Protein AF-K1UDJ0-F1 (afdb_monomer)

Foldseek 3Di:
DDDDDDDDDDDAADDDDDDDDDDDDDDDPPQQWEWEWACCPVVPHTDIFTPSADPPDRHHNCNVVPPDDAQDKDKGKHKYEYDLPHDFDKDFDKDADDHRPQDALAPPDPHTVQNQQLQKKKFKDFPNHTQWTDNGRQATPDPDPDPPCRRIRRHDIYGNPDDMTMMMMMIGGHNVVPPVNNPSD

Radius of gyration: 17.91 Å; Cα contacts (8 Å, |Δi|>4): 348; chains: 1; bounding box: 54×38×44 Å

pLDDT: mean 70.61, std 19.23, range [25.16, 91.88]

Nearest PDB structures (foldseek):
  7pjj-assembly1_A  TM=4.527E-01  e=3.657E-01  Streptomyces scabiei 87.22
  3bt6-assembly1_A  TM=3.306E-01  e=2.261E+00  unclassified
  6al7-assembly2_E  TM=3.337E-01  e=1.994E+00  Fischerella sp. ATCC 43239
  2if7-assembly1_A  TM=2.165E-01  e=2.564E+00  Homo sapiens
  2kcy-assembly1_A  TM=3.024E-01  e=9.005E+00  Methanothermobacter thermautotrophicus str. Delta H

Structure (mmCIF, N/CA/C/O backbone):
data_AF-K1UDJ0-F1
#
_entry.id   AF-K1UDJ0-F1
#
loop_
_atom_site.group_PDB
_atom_site.id
_atom_site.type_symbol
_atom_site.label_atom_id
_atom_site.label_alt_id
_atom_site.label_comp_id
_atom_site.label_asym_id
_atom_site.label_entity_id
_atom_site.label_seq_id
_atom_site.pdbx_PDB_ins_code
_atom_site.Cartn_x
_atom_site.Cartn_y
_atom_site.Cartn_z
_atom_site.occupancy
_atom_site.B_iso_or_equiv
_atom_site.auth_seq_id
_atom_site.auth_comp_id
_atom_site.auth_asym_id
_atom_site.auth_atom_id
_atom_site.pdbx_PDB_model_num
ATOM 1 N N . MET A 1 1 ? -34.242 20.831 6.416 1.00 35.97 1 MET A N 1
ATOM 2 C CA . MET A 1 1 ? -33.247 21.324 5.435 1.00 35.97 1 MET A CA 1
ATOM 3 C C . MET A 1 1 ? -32.294 20.173 5.132 1.00 35.97 1 MET A C 1
ATOM 5 O O . MET A 1 1 ? -31.865 19.512 6.065 1.00 35.97 1 MET A O 1
ATOM 9 N N . LYS A 1 2 ? -32.078 19.833 3.854 1.00 34.44 2 LYS A N 1
ATOM 10 C CA . LYS A 1 2 ? -31.271 18.672 3.432 1.00 34.44 2 LYS A CA 1
ATOM 11 C C . LYS A 1 2 ? -29.790 19.067 3.418 1.00 34.44 2 LYS A C 1
ATOM 13 O O . LYS A 1 2 ? -29.411 19.905 2.607 1.00 34.44 2 LYS A O 1
ATOM 18 N N . HIS A 1 3 ? -28.966 18.476 4.279 1.00 33.41 3 HIS A N 1
ATOM 19 C CA . HIS A 1 3 ? -27.514 18.671 4.237 1.00 33.41 3 HIS A CA 1
ATOM 20 C C . HIS A 1 3 ? -26.900 17.687 3.232 1.00 33.41 3 HIS A C 1
ATOM 22 O O . HIS A 1 3 ? -26.995 16.474 3.411 1.00 33.41 3 HIS A O 1
ATOM 28 N N . LYS A 1 4 ? -26.312 18.206 2.148 1.00 40.78 4 LYS A N 1
ATOM 29 C CA . LYS A 1 4 ? -25.502 17.421 1.204 1.00 40.78 4 LYS A CA 1
ATOM 30 C C . LYS A 1 4 ? -24.100 17.269 1.798 1.00 40.78 4 LYS A C 1
ATOM 32 O O . LYS A 1 4 ? -23.453 18.275 2.072 1.00 40.78 4 LYS A O 1
ATOM 37 N N . LYS A 1 5 ? -23.655 16.030 2.020 1.00 40.16 5 LYS A N 1
ATOM 38 C CA . LYS A 1 5 ? -22.281 15.727 2.438 1.00 40.16 5 LYS A CA 1
ATOM 39 C C . LYS A 1 5 ? -21.362 15.885 1.225 1.00 40.16 5 LYS A C 1
ATOM 41 O O . LYS A 1 5 ? -21.610 15.262 0.197 1.00 40.16 5 LYS A O 1
ATOM 46 N N . LEU A 1 6 ? -20.365 16.758 1.333 1.00 38.53 6 LEU A N 1
ATOM 47 C CA . LEU A 1 6 ? -19.332 16.947 0.320 1.00 38.53 6 LEU A CA 1
ATOM 48 C C . LEU A 1 6 ? -18.196 15.962 0.635 1.00 38.53 6 LEU A C 1
ATOM 50 O O . LEU A 1 6 ? -17.584 16.059 1.696 1.00 38.53 6 LEU A O 1
ATOM 54 N N . THR A 1 7 ? -17.956 14.992 -0.243 1.00 33.31 7 THR A N 1
ATOM 55 C CA . THR A 1 7 ? -16.823 14.062 -0.143 1.00 33.31 7 THR A CA 1
ATOM 56 C C . THR A 1 7 ? -15.597 14.750 -0.740 1.00 33.31 7 THR A C 1
ATOM 58 O O . THR A 1 7 ? -15.605 15.097 -1.919 1.00 33.31 7 THR A O 1
ATOM 61 N N . MET A 1 8 ? -14.577 15.008 0.080 1.00 34.84 8 MET A N 1
ATOM 62 C CA . MET A 1 8 ? -13.338 15.684 -0.314 1.00 34.84 8 MET A CA 1
ATOM 63 C C . MET A 1 8 ? -12.280 14.631 -0.664 1.00 34.84 8 MET A C 1
ATOM 65 O O . MET A 1 8 ? -11.952 13.799 0.176 1.00 34.84 8 MET A O 1
ATOM 69 N N . ILE A 1 9 ? -11.774 14.655 -1.896 1.00 32.31 9 ILE A N 1
ATOM 70 C CA . ILE A 1 9 ? -10.690 13.787 -2.378 1.00 32.31 9 ILE A CA 1
ATOM 71 C C . ILE A 1 9 ? -9.450 14.676 -2.529 1.00 32.31 9 ILE A C 1
ATOM 73 O O . ILE A 1 9 ? -9.526 15.705 -3.198 1.00 32.31 9 ILE A O 1
ATOM 77 N N . VAL A 1 10 ? -8.338 14.314 -1.886 1.00 28.31 10 VAL A N 1
ATOM 78 C CA . VAL A 1 10 ? -7.047 15.022 -1.967 1.00 28.31 10 VAL A CA 1
ATOM 79 C C . VAL A 1 10 ? -5.998 14.039 -2.479 1.00 28.31 10 VAL A C 1
ATOM 81 O O . VAL A 1 10 ? -5.879 12.950 -1.927 1.00 28.31 10 VAL A O 1
ATOM 84 N N . ALA A 1 11 ? -5.257 14.434 -3.514 1.00 28.48 11 ALA A N 1
ATOM 85 C CA . ALA A 1 11 ? -4.118 13.708 -4.074 1.00 28.48 11 ALA A CA 1
ATOM 86 C C . ALA A 1 11 ? -2.861 14.587 -3.950 1.00 28.48 11 ALA A C 1
ATOM 88 O O . ALA A 1 11 ? -2.943 15.798 -4.174 1.00 28.48 11 ALA A O 1
ATOM 89 N N . LEU A 1 12 ? -1.724 14.001 -3.568 1.00 25.16 12 LEU A N 1
ATOM 90 C CA . LEU A 1 12 ? -0.414 14.661 -3.532 1.00 25.16 12 LEU A CA 1
ATOM 91 C C . LEU A 1 12 ? 0.688 13.638 -3.865 1.00 25.16 12 LEU A C 1
ATOM 93 O O . LEU A 1 12 ? 0.492 12.437 -3.726 1.00 25.16 12 LEU A O 1
ATOM 97 N N . VAL A 1 13 ? 1.819 14.135 -4.346 1.00 27.45 13 VAL A N 1
ATOM 98 C CA . VAL A 1 13 ? 2.557 13.647 -5.518 1.00 27.45 13 VAL A CA 1
ATOM 99 C C . VAL A 1 13 ? 4.027 14.043 -5.153 1.00 27.45 13 VAL A C 1
ATOM 101 O O . VAL A 1 13 ? 4.242 15.212 -4.815 1.00 27.45 13 VAL A O 1
ATOM 104 N N . LEU A 1 14 ? 4.964 13.065 -4.970 1.00 26.00 14 LEU A N 1
ATOM 105 C CA . LEU A 1 14 ? 6.370 13.284 -4.493 1.00 26.00 14 LEU A CA 1
ATOM 106 C C . LEU A 1 14 ? 7.535 12.451 -5.161 1.00 26.00 14 LEU A C 1
ATOM 108 O O . LEU A 1 14 ? 7.442 11.226 -5.267 1.00 26.00 14 LEU A O 1
ATOM 112 N N . VAL A 1 15 ? 8.643 13.136 -5.543 1.00 28.88 15 VAL A N 1
ATOM 113 C CA . VAL A 1 15 ? 9.859 12.689 -6.296 1.00 28.88 15 VAL A CA 1
ATOM 114 C C . VAL A 1 15 ? 11.000 12.200 -5.373 1.00 28.88 15 VAL A C 1
ATOM 116 O O . VAL A 1 15 ? 11.214 12.769 -4.303 1.00 28.88 15 VAL A O 1
ATOM 119 N N . VAL A 1 16 ? 11.780 11.191 -5.809 1.00 34.53 16 VAL A N 1
ATOM 120 C CA . VAL A 1 16 ? 12.842 10.485 -5.045 1.00 34.53 16 VAL A CA 1
ATOM 121 C C . VAL A 1 16 ? 14.245 10.654 -5.662 1.00 34.53 16 VAL A C 1
ATOM 123 O O . VAL A 1 16 ? 14.387 10.676 -6.881 1.00 34.53 16 VAL A O 1
ATOM 126 N N . ALA A 1 17 ? 15.284 10.687 -4.812 1.00 31.86 17 ALA A N 1
ATOM 127 C CA . ALA A 1 17 ? 16.685 10.420 -5.167 1.00 31.86 17 ALA A CA 1
ATOM 128 C C . ALA A 1 17 ? 17.262 9.292 -4.279 1.00 31.86 17 ALA A C 1
ATOM 130 O O . ALA A 1 17 ? 16.958 9.209 -3.090 1.00 31.86 17 ALA A O 1
ATOM 131 N N . LEU A 1 18 ? 18.060 8.423 -4.901 1.00 32.03 18 LEU A N 1
ATOM 132 C CA . LEU A 1 18 ? 18.393 7.039 -4.539 1.00 32.03 18 LEU A CA 1
ATOM 133 C C . LEU A 1 18 ? 19.676 6.887 -3.691 1.00 32.03 18 LEU A C 1
ATOM 135 O O . LEU A 1 18 ? 20.659 7.575 -3.954 1.00 32.03 18 LEU A O 1
ATOM 139 N N . ALA A 1 19 ? 19.722 5.907 -2.775 1.00 31.30 19 ALA A N 1
ATOM 140 C CA . ALA A 1 19 ? 20.945 5.165 -2.418 1.00 31.30 19 ALA A CA 1
ATOM 141 C C . ALA A 1 19 ? 20.623 3.845 -1.676 1.00 31.30 19 ALA A C 1
ATOM 143 O O . ALA A 1 19 ? 19.689 3.773 -0.886 1.00 31.30 19 ALA A O 1
ATOM 144 N N . ALA A 1 20 ? 21.406 2.804 -1.973 1.00 33.03 20 ALA A N 1
ATOM 145 C CA . ALA A 1 20 ? 21.137 1.374 -1.791 1.00 33.03 20 ALA A CA 1
ATOM 146 C C . ALA A 1 20 ? 21.284 0.792 -0.365 1.00 33.03 20 ALA A C 1
ATOM 148 O O . ALA A 1 20 ? 22.066 1.286 0.444 1.00 33.03 20 ALA A O 1
ATOM 149 N N . GLY A 1 21 ? 20.662 -0.377 -0.133 1.00 29.09 21 GLY A N 1
ATOM 150 C CA . GLY A 1 21 ? 21.051 -1.296 0.948 1.00 29.09 21 GLY A CA 1
ATOM 151 C C . GLY A 1 21 ? 20.072 -2.447 1.221 1.00 29.09 21 GLY A C 1
ATOM 152 O O . GLY A 1 21 ? 19.099 -2.272 1.937 1.00 29.09 21 GLY A O 1
ATOM 153 N N . LEU A 1 22 ? 20.361 -3.629 0.669 1.00 45.44 22 LEU A N 1
ATOM 154 C CA . LEU A 1 22 ? 19.636 -4.904 0.812 1.00 45.44 22 LEU A CA 1
ATOM 155 C C . LEU A 1 22 ? 19.664 -5.485 2.245 1.00 45.44 22 LEU A C 1
ATOM 157 O O . LEU A 1 22 ? 20.705 -5.442 2.901 1.00 45.44 22 LEU A O 1
ATOM 161 N N . GLY A 1 23 ? 18.594 -6.177 2.665 1.00 29.39 23 GLY A N 1
ATOM 162 C CA . GLY A 1 23 ? 18.632 -7.104 3.808 1.00 29.39 23 GLY A CA 1
ATOM 163 C C . GLY A 1 23 ? 17.266 -7.659 4.239 1.00 29.39 23 GLY A C 1
ATOM 164 O O . GLY A 1 23 ? 16.443 -6.932 4.779 1.00 29.39 23 GLY A O 1
ATOM 165 N N . ILE A 1 24 ? 17.043 -8.960 4.025 1.00 51.25 24 ILE A N 1
ATOM 166 C CA . ILE A 1 24 ? 15.856 -9.727 4.451 1.00 51.25 24 ILE A CA 1
ATOM 167 C C . ILE A 1 24 ? 15.942 -10.051 5.954 1.00 51.25 24 ILE A C 1
ATOM 169 O O . ILE A 1 24 ? 16.947 -10.621 6.380 1.00 51.25 24 ILE A O 1
ATOM 173 N N . TRP A 1 25 ? 14.865 -9.837 6.727 1.00 33.16 25 TRP A N 1
ATOM 174 C CA . TRP A 1 25 ? 14.663 -10.507 8.026 1.00 33.16 25 TRP A CA 1
ATOM 175 C C . TRP A 1 25 ? 13.203 -10.890 8.289 1.00 33.16 25 TRP A C 1
ATOM 177 O O . TRP A 1 25 ? 12.268 -10.318 7.741 1.00 33.16 25 TRP A O 1
ATOM 187 N N . ALA A 1 26 ? 13.080 -11.889 9.161 1.00 33.09 26 ALA A N 1
ATOM 188 C CA . ALA A 1 26 ? 11.918 -12.678 9.528 1.00 33.09 26 ALA A CA 1
ATOM 189 C C . ALA A 1 26 ? 10.797 -11.938 10.286 1.00 33.09 26 ALA A C 1
ATOM 191 O O . ALA A 1 26 ? 10.998 -10.906 10.920 1.00 33.09 26 ALA A O 1
ATOM 192 N N . THR A 1 27 ? 9.634 -12.591 10.273 1.00 47.25 27 THR A N 1
ATOM 193 C CA . THR A 1 27 ? 8.418 -12.366 11.066 1.00 47.25 27 THR A CA 1
ATOM 194 C C . THR A 1 27 ? 8.679 -11.885 12.501 1.00 47.25 27 THR A C 1
ATOM 196 O O . THR A 1 27 ? 9.130 -12.653 13.354 1.00 47.25 27 THR A O 1
ATOM 199 N N . GLY A 1 28 ? 8.320 -10.632 12.774 1.00 38.09 28 GLY A N 1
ATOM 200 C CA . GLY A 1 28 ? 8.232 -10.042 14.106 1.00 38.09 28 GLY A CA 1
ATOM 201 C C . GLY A 1 28 ? 7.313 -8.822 14.064 1.00 38.09 28 GLY A C 1
ATOM 202 O O . GLY A 1 28 ? 7.533 -7.909 13.272 1.00 38.09 28 GLY A O 1
ATOM 203 N N . GLU A 1 29 ? 6.285 -8.802 14.915 1.00 49.78 29 GLU A N 1
ATOM 204 C CA . GLU A 1 29 ? 5.288 -7.721 15.048 1.00 49.78 29 GLU A CA 1
ATOM 205 C C . GLU A 1 29 ? 5.878 -6.326 15.326 1.00 49.78 29 GLU A C 1
ATOM 207 O O . GLU A 1 29 ? 5.154 -5.335 15.322 1.00 49.78 29 GLU A O 1
ATOM 212 N N . THR A 1 30 ? 7.179 -6.216 15.577 1.00 53.06 30 THR A N 1
ATOM 213 C CA . THR A 1 30 ? 7.841 -4.976 15.980 1.00 53.06 30 THR A CA 1
ATOM 214 C C . THR A 1 30 ? 8.240 -4.051 14.837 1.00 53.06 30 THR A C 1
ATOM 216 O O . THR A 1 30 ? 8.671 -2.951 15.144 1.00 53.06 30 THR A O 1
ATOM 219 N N . ASN A 1 31 ? 8.110 -4.442 13.562 1.00 75.06 31 ASN A N 1
ATOM 220 C CA . ASN A 1 31 ? 8.524 -3.592 12.433 1.00 75.06 31 ASN A CA 1
ATOM 221 C C . ASN A 1 31 ? 7.699 -3.784 11.146 1.00 75.06 31 ASN A C 1
ATOM 223 O O . ASN A 1 31 ? 8.184 -3.482 10.059 1.00 75.06 31 ASN A O 1
ATOM 227 N N . VAL A 1 32 ? 6.463 -4.289 11.227 1.00 87.94 32 VAL A N 1
ATOM 228 C CA . VAL A 1 32 ? 5.592 -4.333 10.038 1.00 87.94 32 VAL A CA 1
ATOM 229 C C . VAL A 1 32 ? 5.155 -2.901 9.704 1.00 87.94 32 VAL A C 1
ATOM 231 O O . VAL A 1 32 ? 4.566 -2.246 10.577 1.00 87.94 32 VAL A O 1
ATOM 234 N N . PRO A 1 33 ? 5.396 -2.397 8.478 1.00 91.19 33 PRO A N 1
ATOM 235 C CA . PRO A 1 33 ? 4.911 -1.086 8.072 1.00 91.19 33 PRO A CA 1
ATOM 236 C C . PRO A 1 33 ? 3.402 -1.026 8.228 1.00 91.19 33 PRO A C 1
ATOM 238 O O . PRO A 1 33 ? 2.662 -1.829 7.659 1.00 91.19 33 PRO A O 1
ATOM 241 N N . THR A 1 34 ? 2.947 -0.103 9.063 1.00 90.88 34 THR A N 1
ATOM 242 C CA . THR A 1 34 ? 1.571 -0.082 9.545 1.00 90.88 34 THR A CA 1
ATOM 243 C C . THR A 1 34 ? 0.920 1.241 9.196 1.00 90.88 34 THR A C 1
ATOM 245 O O . THR A 1 34 ? 1.482 2.299 9.465 1.00 90.88 34 THR A O 1
ATOM 248 N N . VAL A 1 35 ? -0.302 1.186 8.673 1.00 91.62 35 VAL A N 1
ATOM 249 C CA . VAL A 1 35 ? -1.209 2.330 8.590 1.00 91.62 35 VAL A CA 1
ATOM 250 C C . VAL A 1 35 ? -2.315 2.191 9.632 1.00 91.62 35 VAL A C 1
ATOM 252 O O . VAL A 1 35 ? -3.009 1.176 9.707 1.00 91.62 35 VAL A O 1
ATOM 255 N N . THR A 1 36 ? -2.480 3.229 10.450 1.00 90.75 36 THR A N 1
ATOM 256 C CA . THR A 1 36 ? -3.516 3.303 11.484 1.00 90.75 36 THR A CA 1
ATOM 257 C C . THR A 1 36 ? -4.527 4.389 11.139 1.00 90.75 36 THR A C 1
ATOM 259 O O . THR A 1 36 ? -4.179 5.561 10.993 1.00 90.75 36 THR A O 1
ATOM 262 N N . TYR A 1 37 ? -5.794 3.999 11.019 1.00 89.94 37 TYR A N 1
ATOM 263 C CA . TYR A 1 37 ? -6.918 4.910 10.831 1.00 89.94 37 TYR A CA 1
ATOM 264 C C . TYR A 1 37 ? -7.399 5.487 12.166 1.00 89.94 37 TYR A C 1
ATOM 266 O O . TYR A 1 37 ? -7.700 4.742 13.101 1.00 89.94 37 TYR A O 1
ATOM 274 N N . TYR A 1 38 ? -7.561 6.807 12.215 1.00 88.62 38 TYR A N 1
ATOM 275 C CA . TYR A 1 38 ? -8.189 7.544 13.309 1.00 88.62 38 TYR A CA 1
ATOM 276 C C . TYR A 1 38 ? -9.487 8.180 12.821 1.00 88.62 38 TYR A C 1
ATOM 278 O O . TYR A 1 38 ? -9.483 8.896 11.818 1.00 88.62 38 TYR A O 1
ATOM 286 N N . ASP A 1 39 ? -10.581 7.983 13.555 1.00 86.19 39 ASP A N 1
ATOM 287 C CA . ASP A 1 39 ? -11.909 8.475 13.160 1.00 86.19 39 ASP A CA 1
ATOM 288 C C . ASP A 1 39 ? -12.171 9.953 13.504 1.00 86.19 39 ASP A C 1
ATOM 290 O O . ASP A 1 39 ? -13.207 10.508 13.130 1.00 86.19 39 ASP A O 1
ATOM 294 N N . GLY A 1 40 ? -11.235 10.607 14.199 1.00 84.44 40 GLY A N 1
ATOM 295 C CA . GLY A 1 40 ? -11.352 12.012 14.594 1.00 84.44 40 GLY A CA 1
ATOM 296 C C . GLY A 1 40 ? -12.353 12.266 15.720 1.00 84.44 40 GLY A C 1
ATOM 297 O O . GLY A 1 40 ? -12.773 13.409 15.913 1.00 84.44 40 GLY A O 1
ATOM 298 N N . SER A 1 41 ? -12.748 11.228 16.464 1.00 82.25 41 SER A N 1
ATOM 299 C CA . SER A 1 41 ? -13.617 11.341 17.646 1.00 82.25 41 SER A CA 1
ATOM 300 C C . SER A 1 41 ? -13.041 12.240 18.751 1.00 82.25 41 SER A C 1
ATOM 302 O O . SER A 1 41 ? -13.791 12.737 19.589 1.00 82.25 41 SER A O 1
ATOM 304 N N . ASP A 1 42 ? -11.735 12.518 18.708 1.00 81.12 42 ASP A N 1
ATOM 305 C CA . ASP A 1 42 ? -11.007 13.465 19.561 1.00 81.12 42 ASP A CA 1
ATOM 306 C C . ASP A 1 42 ? -11.160 14.947 19.150 1.00 81.12 42 ASP A C 1
ATOM 308 O O . ASP A 1 42 ? -10.600 15.824 19.805 1.00 81.12 42 ASP A O 1
ATOM 312 N N . GLY A 1 43 ? -11.905 15.246 18.080 1.00 81.62 43 GLY A N 1
ATOM 313 C CA . GLY A 1 43 ? -12.111 16.607 17.573 1.00 81.62 43 GLY A CA 1
ATOM 314 C C . GLY A 1 43 ? -11.017 17.113 16.627 1.00 81.62 43 GLY A C 1
ATOM 315 O O . GLY A 1 43 ? -11.132 18.227 16.121 1.00 81.62 43 GLY A O 1
ATOM 316 N N . ASN A 1 44 ? -9.999 16.302 16.329 1.00 83.50 44 ASN A N 1
ATOM 317 C CA . ASN A 1 44 ? -8.866 16.683 15.477 1.00 83.50 44 ASN A CA 1
ATOM 318 C C . ASN A 1 44 ? -8.989 16.174 14.026 1.00 83.50 44 ASN A C 1
ATOM 320 O O . ASN A 1 44 ? -8.012 16.193 13.277 1.00 83.50 44 ASN A O 1
ATOM 324 N N . GLY A 1 45 ? -10.183 15.718 13.632 1.00 85.12 45 GLY A N 1
ATOM 325 C CA . GLY A 1 45 ? -10.472 15.209 12.291 1.00 85.12 45 GLY A CA 1
ATOM 326 C C . GLY A 1 45 ? -9.948 13.792 12.035 1.00 85.12 45 GLY A C 1
ATOM 327 O O . GLY A 1 45 ? -9.053 13.296 12.720 1.00 85.12 45 GLY A O 1
ATOM 328 N N . ALA A 1 46 ? -10.544 13.123 11.045 1.00 87.19 46 ALA A N 1
ATOM 329 C CA . ALA A 1 46 ? -10.117 11.790 10.634 1.00 87.19 46 ALA A CA 1
ATOM 330 C C . ALA A 1 46 ? -8.769 11.854 9.903 1.00 87.19 46 ALA A C 1
ATOM 332 O O . ALA A 1 46 ? -8.540 12.757 9.096 1.00 87.19 46 ALA A O 1
ATOM 333 N N . ARG A 1 47 ? -7.880 10.900 10.185 1.00 88.94 47 ARG A N 1
ATOM 334 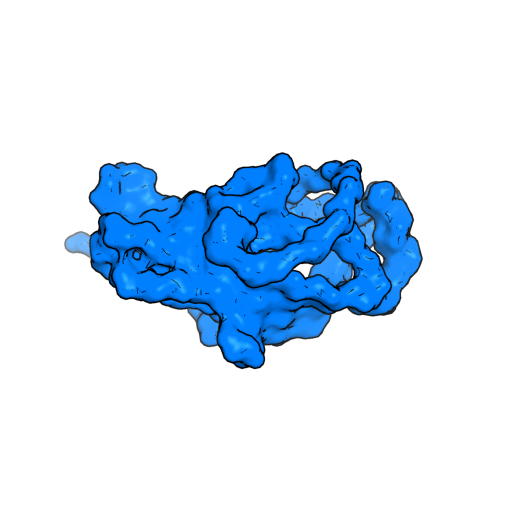C CA . ARG A 1 47 ? -6.498 10.900 9.682 1.00 88.94 47 ARG A CA 1
ATOM 335 C C . ARG A 1 47 ? -5.916 9.495 9.624 1.00 88.94 47 ARG A C 1
ATOM 337 O O . ARG A 1 47 ? -6.395 8.587 10.301 1.00 88.94 47 ARG A O 1
ATOM 344 N N . PHE A 1 48 ? -4.841 9.361 8.861 1.00 89.88 48 PHE A N 1
ATOM 345 C CA . PHE A 1 48 ? -3.983 8.185 8.866 1.00 89.88 48 PHE A CA 1
ATOM 346 C C . PHE A 1 48 ? -2.660 8.524 9.540 1.00 89.88 48 PHE A C 1
ATOM 348 O O . PHE A 1 48 ? -2.124 9.613 9.336 1.00 89.88 48 PHE A O 1
ATOM 355 N N . THR A 1 49 ? -2.140 7.596 10.333 1.00 90.81 49 THR A N 1
ATOM 356 C CA . THR A 1 49 ? -0.741 7.623 10.763 1.00 90.81 49 THR A CA 1
ATOM 357 C C . THR A 1 49 ? -0.033 6.397 10.226 1.00 90.81 49 THR A C 1
ATOM 359 O O . THR A 1 49 ? -0.639 5.337 10.061 1.00 90.81 49 THR A O 1
ATOM 362 N N . PHE A 1 50 ? 1.252 6.561 9.951 1.00 91.75 50 PHE A N 1
ATOM 363 C CA . PHE A 1 50 ? 2.099 5.511 9.422 1.00 91.75 50 PHE A CA 1
ATOM 364 C C . PHE A 1 50 ? 3.227 5.265 10.421 1.00 91.75 50 PHE A C 1
ATOM 366 O O . PHE A 1 50 ? 3.761 6.209 11.006 1.00 91.75 50 PHE A O 1
ATOM 373 N N . THR A 1 51 ? 3.544 4.001 10.672 1.00 90.50 51 THR A N 1
ATOM 374 C CA . THR A 1 51 ? 4.630 3.591 11.569 1.00 90.50 51 THR A CA 1
ATOM 375 C C . THR A 1 51 ? 5.421 2.448 10.953 1.00 90.50 51 THR A C 1
ATOM 377 O O . THR A 1 51 ? 4.917 1.739 10.081 1.00 90.50 51 THR A O 1
ATOM 380 N N . HIS A 1 52 ? 6.669 2.282 11.400 1.00 87.81 52 HIS A N 1
ATOM 381 C CA . HIS A 1 52 ? 7.628 1.328 10.824 1.00 87.81 52 HIS A CA 1
ATOM 382 C C . HIS A 1 52 ? 7.778 1.508 9.305 1.00 87.81 52 HIS A C 1
ATOM 384 O O . HIS A 1 52 ? 7.843 0.548 8.541 1.00 87.81 52 HIS A O 1
ATOM 390 N N . THR A 1 53 ? 7.755 2.765 8.867 1.00 84.56 53 THR A N 1
ATOM 391 C CA . THR A 1 53 ? 7.951 3.149 7.474 1.00 84.56 53 THR A CA 1
ATOM 392 C C . THR A 1 53 ? 9.425 3.060 7.097 1.00 84.56 53 THR A C 1
ATOM 394 O O . THR A 1 53 ? 10.301 3.006 7.960 1.00 84.56 53 THR A O 1
ATOM 397 N N . GLY A 1 54 ? 9.698 3.011 5.793 1.00 77.75 54 GLY A N 1
ATOM 398 C CA . GLY A 1 54 ? 11.065 2.972 5.276 1.00 77.75 54 GLY A CA 1
ATOM 399 C C . GLY A 1 54 ? 11.913 4.166 5.726 1.00 77.75 54 GLY A C 1
ATOM 400 O O . GLY A 1 54 ? 11.402 5.277 5.874 1.00 77.75 54 GLY A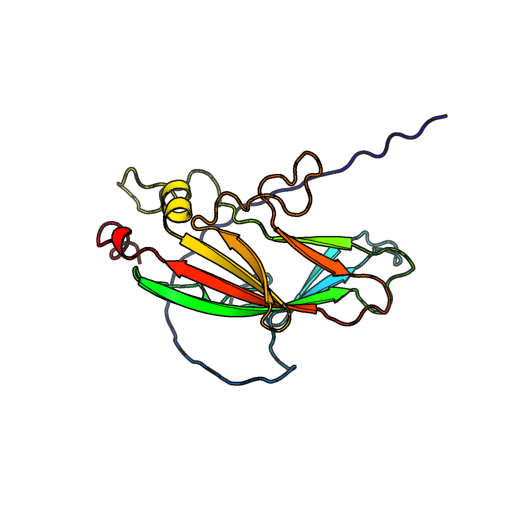 O 1
ATOM 401 N N . ASP A 1 55 ? 13.217 3.934 5.895 1.00 77.25 55 ASP A N 1
ATOM 402 C CA . ASP A 1 55 ? 14.178 4.955 6.317 1.00 77.25 55 ASP A CA 1
ATOM 403 C C . ASP A 1 55 ? 14.079 6.226 5.461 1.00 77.25 55 ASP A C 1
ATOM 405 O O . ASP A 1 55 ? 14.025 6.179 4.231 1.00 77.25 55 ASP A O 1
ATOM 409 N N . GLY A 1 56 ? 14.049 7.384 6.125 1.00 75.56 56 GLY A N 1
ATOM 410 C CA . GLY A 1 56 ? 13.932 8.681 5.455 1.00 75.56 56 GLY A CA 1
ATOM 411 C C . GLY A 1 56 ? 12.529 9.020 4.939 1.00 75.56 56 GLY A C 1
ATOM 412 O O . GLY A 1 56 ? 12.374 10.047 4.281 1.00 75.56 56 GLY A O 1
ATOM 413 N N . SER A 1 57 ? 11.505 8.211 5.242 1.00 78.81 57 SER A N 1
ATOM 414 C CA . SER A 1 57 ? 10.113 8.504 4.901 1.00 78.81 57 SER A CA 1
ATOM 415 C C . SER A 1 57 ? 9.168 8.288 6.077 1.00 78.81 57 SER A C 1
ATOM 417 O O . SER A 1 57 ? 9.109 7.208 6.657 1.00 78.81 57 SER A O 1
ATOM 419 N N . ASP A 1 58 ? 8.328 9.283 6.352 1.00 85.44 58 ASP A N 1
ATOM 420 C CA . ASP A 1 58 ? 7.268 9.182 7.361 1.00 85.44 58 ASP A CA 1
ATOM 421 C C . ASP A 1 58 ? 6.049 8.379 6.873 1.00 85.44 58 ASP A C 1
ATOM 423 O O . ASP A 1 58 ? 5.108 8.176 7.633 1.00 85.44 58 ASP A O 1
ATOM 427 N N . THR A 1 59 ? 6.008 7.969 5.596 1.00 84.94 59 THR A N 1
ATOM 428 C CA . THR A 1 59 ? 4.801 7.381 4.972 1.00 84.94 59 THR A CA 1
ATOM 429 C C . THR A 1 59 ? 5.061 6.180 4.062 1.00 84.94 59 THR A C 1
ATOM 431 O O . THR A 1 59 ? 4.109 5.523 3.641 1.00 84.94 59 THR A O 1
ATOM 434 N N . ASN A 1 60 ? 6.320 5.846 3.762 1.00 85.69 60 ASN A N 1
ATOM 435 C CA . ASN A 1 60 ? 6.643 4.723 2.886 1.00 85.69 60 ASN A CA 1
ATOM 436 C C . ASN A 1 60 ? 6.352 3.378 3.570 1.00 85.69 60 ASN A C 1
ATOM 438 O O . ASN A 1 60 ? 7.163 2.880 4.351 1.00 85.69 60 ASN A O 1
ATOM 442 N N . LEU A 1 61 ? 5.212 2.777 3.231 1.00 88.06 61 LEU A N 1
ATOM 443 C CA . LEU A 1 61 ? 4.832 1.432 3.668 1.00 88.06 61 LEU A CA 1
ATOM 444 C C . LEU A 1 61 ? 5.523 0.311 2.883 1.00 88.06 61 LEU A C 1
ATOM 446 O O . LEU A 1 61 ? 5.427 -0.845 3.284 1.00 88.06 61 LEU A O 1
ATOM 450 N N . PHE A 1 62 ? 6.219 0.641 1.792 1.00 87.19 62 PHE A N 1
ATOM 451 C CA . PHE A 1 62 ? 6.827 -0.319 0.875 1.00 87.19 62 PHE A CA 1
ATOM 452 C C . PHE A 1 62 ? 8.338 -0.097 0.653 1.00 87.19 62 PHE A C 1
ATOM 454 O O . PHE A 1 62 ? 8.776 -0.010 -0.498 1.00 87.19 62 PHE A O 1
ATOM 461 N N . PRO A 1 63 ? 9.183 0.006 1.704 1.00 81.25 63 PRO A N 1
ATOM 462 C CA . PRO A 1 63 ? 10.633 0.139 1.541 1.00 81.25 63 PRO A CA 1
ATOM 463 C C . PRO A 1 63 ? 11.266 -0.874 0.578 1.00 81.25 63 PRO A C 1
ATOM 465 O O . PRO A 1 63 ? 12.160 -0.497 -0.180 1.00 81.25 63 PRO A O 1
ATOM 468 N N . ASN A 1 64 ? 10.780 -2.119 0.547 1.00 81.31 64 ASN A N 1
ATOM 469 C CA . ASN A 1 64 ? 11.368 -3.183 -0.268 1.00 81.31 64 ASN A CA 1
ATOM 470 C C . ASN A 1 64 ? 11.112 -3.017 -1.769 1.00 81.31 64 ASN A C 1
ATOM 472 O O . ASN A 1 64 ? 11.733 -3.724 -2.551 1.00 81.31 64 ASN A O 1
ATOM 476 N N . PHE A 1 65 ? 10.217 -2.119 -2.193 1.00 82.81 65 PHE A N 1
ATOM 477 C CA . PHE A 1 65 ? 9.923 -1.892 -3.617 1.00 82.81 65 PHE A CA 1
ATOM 478 C C . PHE A 1 65 ? 10.861 -0.874 -4.274 1.00 82.81 65 PHE A C 1
ATOM 480 O O . PHE A 1 65 ? 10.727 -0.557 -5.456 1.00 82.81 65 PHE A O 1
ATOM 487 N N . SER A 1 66 ? 11.829 -0.367 -3.516 1.00 76.81 66 SER A N 1
ATOM 488 C CA . SER A 1 66 ? 12.836 0.569 -4.008 1.00 76.81 66 SER A CA 1
ATOM 489 C C . SER A 1 66 ? 13.946 -0.186 -4.745 1.00 76.81 66 SER A C 1
ATOM 491 O O . SER A 1 66 ? 14.329 -1.275 -4.325 1.00 76.81 66 SER A O 1
ATOM 493 N N . ASN A 1 67 ? 14.530 0.416 -5.787 1.00 76.25 67 ASN A N 1
ATOM 494 C CA . ASN A 1 67 ? 15.626 -0.177 -6.578 1.00 76.25 67 ASN A CA 1
ATOM 495 C C . ASN A 1 67 ? 15.288 -1.520 -7.258 1.00 76.25 67 ASN A C 1
ATOM 497 O O . ASN A 1 67 ? 16.184 -2.338 -7.463 1.00 76.25 67 ASN A O 1
ATOM 501 N N . CYS A 1 68 ? 14.021 -1.772 -7.587 1.00 77.19 68 CYS A N 1
ATOM 502 C CA . CYS A 1 68 ? 13.650 -2.989 -8.301 1.00 77.19 68 CYS A CA 1
ATOM 503 C C . CYS A 1 68 ? 14.218 -3.006 -9.731 1.00 77.19 68 CYS A C 1
ATOM 505 O O . CYS A 1 68 ? 14.294 -1.982 -10.413 1.00 77.19 68 CYS A O 1
ATOM 507 N N . MET A 1 69 ? 14.632 -4.188 -10.179 1.00 80.94 69 MET A N 1
ATOM 508 C CA . MET A 1 69 ? 15.162 -4.448 -11.512 1.00 80.94 69 MET A CA 1
ATOM 509 C C . MET A 1 69 ? 14.130 -5.178 -12.382 1.00 80.94 69 MET A C 1
ATOM 511 O O . MET A 1 69 ? 13.283 -5.908 -11.866 1.00 80.94 69 MET A O 1
ATOM 515 N N . PRO A 1 70 ? 14.198 -5.040 -13.721 1.00 83.44 70 PRO A N 1
ATOM 516 C CA . PRO A 1 70 ? 13.395 -5.859 -14.622 1.00 83.44 70 PRO A CA 1
ATOM 517 C C . PRO A 1 70 ? 13.558 -7.355 -14.335 1.00 83.44 70 PRO A C 1
ATOM 519 O O . PRO A 1 70 ? 14.676 -7.872 -14.332 1.00 83.44 70 PRO A O 1
ATOM 522 N N . GLY A 1 71 ? 12.435 -8.045 -14.134 1.00 83.31 71 GLY A N 1
ATOM 523 C CA . GLY A 1 71 ? 12.383 -9.452 -13.744 1.00 83.31 71 GLY A CA 1
ATOM 524 C C . GLY A 1 71 ? 12.309 -9.706 -12.237 1.00 83.31 71 GLY A C 1
ATOM 525 O O . GLY A 1 71 ? 12.139 -10.862 -11.848 1.00 83.31 71 GLY A O 1
ATOM 526 N N . ASP A 1 72 ? 12.398 -8.672 -11.397 1.00 85.81 72 ASP A N 1
ATOM 527 C CA . ASP A 1 72 ? 12.216 -8.824 -9.956 1.00 85.81 72 ASP A CA 1
ATOM 528 C C . ASP A 1 72 ? 10.762 -9.155 -9.605 1.00 85.81 72 ASP A C 1
ATOM 530 O O . ASP A 1 72 ? 9.813 -8.622 -10.184 1.00 85.81 72 ASP A O 1
ATOM 534 N N . SER A 1 73 ? 10.600 -10.001 -8.590 1.00 89.56 73 SER A N 1
ATOM 535 C CA . SER A 1 73 ? 9.327 -10.244 -7.915 1.00 89.56 73 SER A CA 1
ATOM 536 C C . SER A 1 73 ? 9.547 -10.039 -6.424 1.00 89.56 73 SER A C 1
ATOM 538 O O . SER A 1 73 ? 10.338 -10.747 -5.792 1.00 89.56 73 SER A O 1
ATOM 540 N N . LEU A 1 74 ? 8.910 -9.011 -5.871 1.00 88.19 74 LEU A N 1
ATOM 541 C CA . LEU A 1 74 ? 9.156 -8.534 -4.514 1.00 88.19 74 LEU A CA 1
ATOM 542 C C . LEU A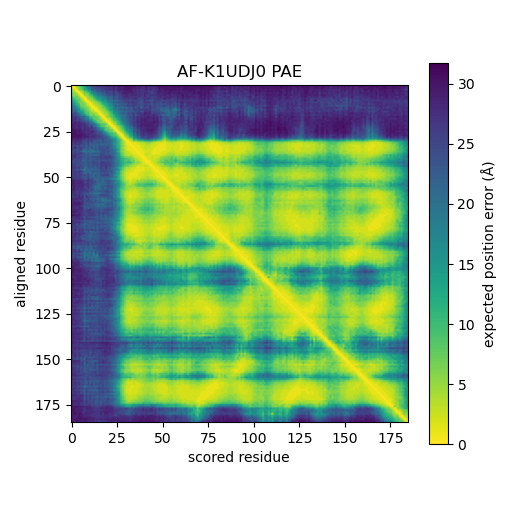 1 74 ? 7.854 -8.561 -3.736 1.00 88.19 74 LEU A C 1
ATOM 544 O O . LEU A 1 74 ? 6.855 -8.009 -4.183 1.00 88.19 74 LEU A O 1
ATOM 548 N N . THR A 1 75 ? 7.870 -9.179 -2.558 1.00 90.06 75 THR A N 1
ATOM 549 C CA . THR A 1 75 ? 6.715 -9.224 -1.654 1.00 90.06 75 THR A CA 1
ATOM 550 C C . THR A 1 75 ? 7.028 -8.484 -0.367 1.00 90.06 75 THR A C 1
ATOM 552 O O . THR A 1 75 ? 8.107 -8.637 0.207 1.00 90.06 75 THR A O 1
ATOM 555 N N . GLN A 1 76 ? 6.070 -7.689 0.092 1.00 89.50 76 GLN A N 1
ATOM 556 C CA . GLN A 1 76 ? 6.145 -6.961 1.339 1.00 89.50 76 GLN A CA 1
ATOM 557 C C . GLN A 1 76 ? 4.810 -7.002 2.076 1.00 89.50 76 GLN A C 1
ATOM 559 O O . GLN A 1 76 ? 3.769 -6.638 1.530 1.00 89.50 76 GLN A O 1
ATOM 564 N N . THR A 1 77 ? 4.870 -7.401 3.344 1.00 91.44 77 THR A N 1
ATOM 565 C CA . THR A 1 77 ? 3.724 -7.360 4.246 1.00 91.44 77 THR A CA 1
ATOM 566 C C . THR A 1 77 ? 3.535 -5.948 4.792 1.00 91.44 77 THR A C 1
ATOM 568 O O . THR A 1 77 ? 4.487 -5.329 5.276 1.00 91.44 77 THR A O 1
ATOM 571 N N . ILE A 1 78 ? 2.300 -5.457 4.756 1.00 90.69 78 ILE A N 1
ATOM 572 C CA . ILE A 1 78 ? 1.866 -4.237 5.439 1.00 90.69 78 ILE A CA 1
ATOM 573 C C . ILE A 1 78 ? 0.727 -4.560 6.399 1.00 90.69 78 ILE A C 1
ATOM 575 O O . ILE A 1 78 ? -0.012 -5.521 6.196 1.00 90.69 78 ILE A O 1
ATOM 579 N N . ARG A 1 79 ? 0.547 -3.717 7.413 1.00 91.88 79 ARG A N 1
ATOM 580 C CA . ARG A 1 79 ? -0.545 -3.827 8.379 1.00 91.88 79 ARG A CA 1
ATOM 581 C C . ARG A 1 79 ? -1.501 -2.656 8.248 1.00 91.88 79 ARG A C 1
ATOM 583 O O . ARG A 1 79 ? -1.093 -1.498 8.232 1.00 91.88 79 ARG A O 1
ATOM 590 N N . VAL A 1 80 ? -2.790 -2.955 8.209 1.00 90.31 80 VAL A N 1
ATOM 591 C CA . VAL A 1 80 ? -3.871 -1.971 8.179 1.00 90.31 80 VAL A CA 1
ATOM 592 C C . VAL A 1 80 ? -4.713 -2.153 9.431 1.00 90.31 80 VAL A C 1
ATOM 594 O O . VAL A 1 80 ? -5.227 -3.237 9.691 1.00 90.31 80 VAL A O 1
ATOM 597 N N . GLN A 1 81 ? -4.869 -1.097 10.223 1.00 90.12 81 GLN A N 1
ATOM 598 C CA . GLN A 1 81 ? -5.629 -1.164 11.471 1.00 90.12 81 GLN A CA 1
ATOM 599 C C . GLN A 1 81 ? -6.386 0.133 11.763 1.00 90.12 81 GLN A C 1
ATOM 601 O O . GLN A 1 81 ? -6.130 1.179 11.167 1.00 90.12 81 GLN A O 1
ATOM 606 N N . ALA A 1 82 ? -7.320 0.069 12.707 1.00 87.94 82 ALA A N 1
ATOM 607 C CA . ALA A 1 82 ? -7.966 1.236 13.297 1.00 87.94 82 ALA A CA 1
ATOM 608 C C . ALA A 1 82 ? -7.447 1.450 14.721 1.00 87.94 82 ALA A C 1
ATOM 610 O O . ALA A 1 82 ? -7.178 0.487 15.439 1.00 87.94 82 ALA A O 1
ATOM 611 N N . ASP A 1 83 ? -7.333 2.708 15.147 1.00 85.62 83 ASP A N 1
ATOM 612 C CA . ASP A 1 83 ? -6.988 3.006 16.534 1.00 85.62 83 ASP A CA 1
ATOM 613 C C . ASP A 1 83 ? -8.087 2.489 17.475 1.00 85.62 83 ASP A C 1
ATOM 615 O O . ASP A 1 83 ? -9.282 2.706 17.257 1.00 85.62 83 ASP A O 1
ATOM 619 N N . GLY A 1 84 ? -7.683 1.803 18.547 1.00 80.62 84 GLY A N 1
ATOM 620 C CA . GLY A 1 84 ? -8.609 1.222 19.520 1.00 80.62 84 GLY A CA 1
ATOM 621 C C . GLY A 1 84 ? -9.464 2.252 20.271 1.00 80.62 84 GLY A C 1
ATOM 622 O O . GLY A 1 84 ? -10.454 1.872 20.896 1.00 80.62 84 GLY A O 1
ATOM 623 N N . LYS A 1 85 ? -9.101 3.541 20.218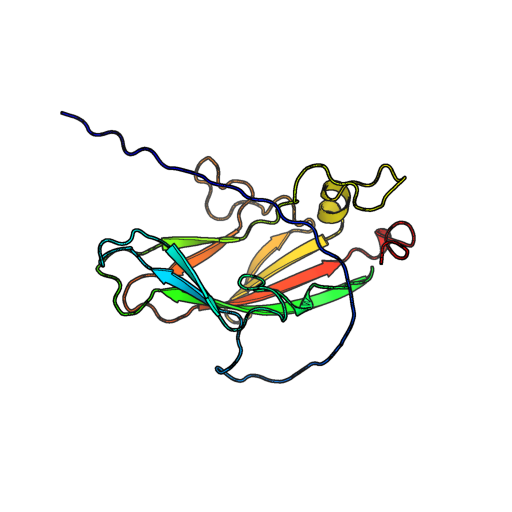 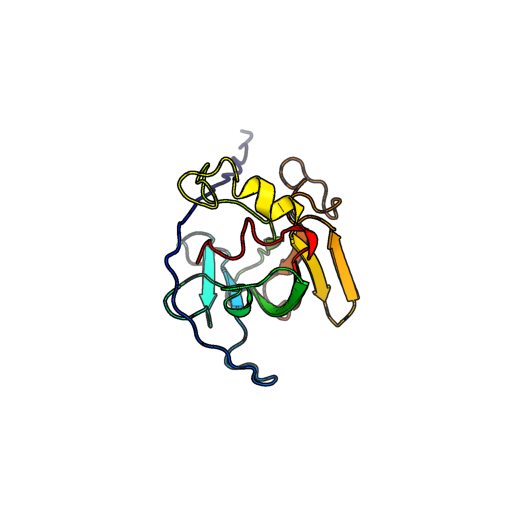1.00 81.88 85 LYS A N 1
ATOM 624 C CA . LYS A 1 85 ? -9.868 4.660 20.782 1.00 81.88 85 LYS A CA 1
ATOM 625 C C . LYS A 1 85 ? -10.902 5.232 19.814 1.00 81.88 85 LYS A C 1
ATOM 627 O O . LYS A 1 85 ? -11.672 6.092 20.238 1.00 81.88 85 LYS A O 1
ATOM 632 N N . ASN A 1 86 ? -10.931 4.785 18.555 1.00 82.75 86 ASN A N 1
ATOM 633 C CA . ASN A 1 86 ? -11.979 5.187 17.620 1.00 82.75 86 ASN A CA 1
ATOM 634 C C . ASN A 1 86 ? -13.360 4.838 18.198 1.00 82.75 86 ASN A C 1
ATOM 636 O O . ASN A 1 86 ? -13.523 3.849 18.915 1.00 82.75 86 ASN A O 1
ATOM 640 N N . GLY A 1 87 ? -14.355 5.666 17.889 1.00 77.19 87 GLY A N 1
ATOM 641 C CA . GLY A 1 87 ? -15.714 5.562 18.406 1.00 77.19 87 GLY A CA 1
ATOM 642 C C . GLY A 1 87 ? -16.491 4.405 17.779 1.00 77.19 87 GLY A C 1
ATOM 643 O O . GLY A 1 87 ? -16.331 3.252 18.157 1.00 77.19 87 GLY A O 1
ATOM 644 N N . VAL A 1 88 ? -17.396 4.711 16.847 1.00 74.62 88 VAL A N 1
ATOM 645 C CA . VAL A 1 88 ? -18.188 3.706 16.098 1.00 74.62 88 VAL A CA 1
ATOM 646 C C . VAL A 1 88 ? -17.894 3.724 14.598 1.00 74.62 88 VAL A C 1
ATOM 648 O O . VAL A 1 88 ? -18.459 2.934 13.849 1.00 74.62 88 VAL A O 1
ATOM 651 N N . GLN A 1 89 ? -17.053 4.652 14.143 1.00 75.81 89 GLN A N 1
ATOM 652 C CA . GLN A 1 89 ? -16.796 4.865 12.725 1.00 75.81 89 GLN A CA 1
ATOM 653 C C . GLN A 1 89 ? -15.606 4.024 12.270 1.00 75.81 89 GLN A C 1
ATOM 655 O O . GLN A 1 89 ? -14.530 4.081 12.862 1.00 75.81 89 GLN A O 1
ATOM 660 N N . GLY A 1 90 ? -15.825 3.244 11.214 1.00 79.75 90 GLY A N 1
ATOM 661 C CA . GLY A 1 90 ? -14.781 2.542 10.481 1.00 79.75 90 GLY A CA 1
ATOM 662 C C . GLY A 1 90 ? -14.442 3.230 9.162 1.00 79.75 90 GLY A C 1
ATOM 663 O O . GLY A 1 90 ? -15.103 4.185 8.748 1.00 79.75 90 GLY A O 1
ATOM 664 N N . ALA A 1 91 ? -13.425 2.711 8.487 1.00 82.19 91 ALA A N 1
ATOM 665 C CA . ALA A 1 91 ? -13.009 3.143 7.166 1.00 82.19 91 ALA A CA 1
ATOM 666 C C . ALA A 1 91 ? -12.811 1.940 6.247 1.00 82.19 91 ALA A C 1
ATOM 668 O O . ALA A 1 91 ? -12.246 0.919 6.636 1.00 82.19 91 ALA A O 1
ATOM 669 N N . LYS A 1 92 ? -13.234 2.100 4.994 1.00 84.38 92 LYS A N 1
ATOM 670 C CA . LYS A 1 92 ? -12.780 1.240 3.906 1.00 84.38 92 LYS A CA 1
ATOM 671 C C . LYS A 1 92 ? -11.450 1.774 3.401 1.00 84.38 92 LYS A C 1
ATOM 673 O O . LYS A 1 92 ? -11.348 2.958 3.078 1.00 84.38 92 LYS A O 1
ATOM 678 N N . ILE A 1 93 ? -10.458 0.903 3.345 1.00 82.94 93 ILE A N 1
ATOM 679 C CA . ILE A 1 93 ? -9.106 1.224 2.916 1.00 82.94 93 ILE A CA 1
ATOM 680 C C . ILE A 1 93 ? -8.899 0.667 1.521 1.00 82.94 93 ILE A C 1
ATOM 682 O O . ILE A 1 93 ? -9.284 -0.468 1.213 1.00 82.94 93 ILE A O 1
ATOM 686 N N . TYR A 1 94 ? -8.278 1.498 0.695 1.00 83.31 94 TYR A N 1
ATOM 687 C CA . TYR A 1 94 ? -8.011 1.193 -0.689 1.00 83.31 94 TYR A CA 1
ATOM 688 C C . TYR A 1 94 ? -6.543 1.429 -1.032 1.00 83.31 94 TYR A C 1
ATOM 690 O O . TYR A 1 94 ? -5.948 2.384 -0.539 1.00 83.31 94 TYR A O 1
ATOM 698 N N . LEU A 1 95 ? -5.984 0.582 -1.897 1.00 81.00 95 LEU A N 1
ATOM 699 C CA . LEU A 1 95 ? -4.648 0.751 -2.466 1.00 81.00 95 LEU A CA 1
ATOM 700 C C . LEU A 1 95 ? -4.759 1.132 -3.942 1.00 81.00 95 LEU A C 1
ATOM 702 O O . LEU A 1 95 ? -5.537 0.538 -4.684 1.00 81.00 95 LEU A O 1
ATOM 706 N N . ARG A 1 96 ? -3.966 2.101 -4.388 1.00 79.56 96 ARG A N 1
ATOM 707 C CA . ARG A 1 96 ? -3.873 2.498 -5.794 1.00 79.56 96 ARG A CA 1
ATOM 708 C C . ARG A 1 96 ? -2.429 2.853 -6.109 1.00 79.56 96 ARG A C 1
ATOM 710 O O . ARG A 1 96 ? -1.759 3.464 -5.283 1.00 79.56 96 ARG A O 1
ATOM 717 N N . ALA A 1 97 ? -1.978 2.502 -7.309 1.00 77.06 97 ALA A N 1
ATOM 718 C CA . ALA A 1 97 ? -0.747 3.055 -7.848 1.00 77.06 97 ALA A CA 1
ATOM 719 C C . ALA A 1 97 ? -1.033 4.426 -8.475 1.00 77.06 97 ALA A C 1
ATOM 721 O O . ALA A 1 97 ? -1.921 4.574 -9.323 1.00 77.06 97 ALA A O 1
ATOM 722 N N . GLU A 1 98 ? -0.279 5.427 -8.044 1.00 74.06 98 GLU A N 1
ATOM 723 C CA . GLU A 1 98 ? -0.303 6.775 -8.596 1.00 74.06 98 GLU A CA 1
ATOM 724 C C . GLU A 1 98 ? 1.119 7.217 -8.905 1.00 74.06 98 GLU A C 1
ATOM 726 O O . GLU A 1 98 ? 2.070 6.782 -8.257 1.00 74.06 98 GLU A O 1
ATOM 731 N N . ILE A 1 99 ? 1.246 8.074 -9.913 1.00 71.56 99 ILE A N 1
ATOM 732 C CA . ILE A 1 99 ? 2.508 8.713 -10.263 1.00 71.56 99 ILE A CA 1
ATOM 733 C C . ILE A 1 99 ? 2.501 10.139 -9.730 1.00 71.56 99 ILE A C 1
ATOM 735 O O . ILE A 1 99 ? 1.477 10.827 -9.781 1.00 71.56 99 ILE A O 1
ATOM 739 N N . ASP A 1 100 ? 3.655 10.569 -9.234 1.00 64.69 100 ASP A N 1
ATOM 740 C CA . ASP A 1 100 ? 3.926 11.964 -8.926 1.00 64.69 100 ASP A CA 1
ATOM 741 C C . ASP A 1 100 ? 4.058 12.792 -10.213 1.00 64.69 100 ASP A C 1
ATOM 743 O O . ASP A 1 100 ? 5.151 13.012 -10.734 1.00 64.69 100 ASP A O 1
ATOM 747 N N . GLY A 1 101 ? 2.914 13.225 -10.745 1.00 62.62 101 GLY A N 1
ATOM 748 C CA . GLY A 1 101 ? 2.848 14.173 -11.851 1.00 62.62 101 GLY A CA 1
ATOM 749 C C . GLY A 1 101 ? 3.319 13.590 -13.184 1.00 62.62 101 GLY A C 1
ATOM 750 O O . GLY A 1 101 ? 3.389 12.378 -13.375 1.00 62.62 101 GLY A O 1
ATOM 751 N N . ASP A 1 102 ? 3.635 14.480 -14.125 1.00 59.75 102 ASP A N 1
ATOM 752 C CA . ASP A 1 102 ? 4.042 14.120 -15.491 1.00 59.75 102 ASP A CA 1
ATOM 753 C C . ASP A 1 102 ? 5.564 13.947 -15.624 1.00 59.75 102 ASP A C 1
ATOM 755 O O . ASP A 1 102 ? 6.130 14.103 -16.710 1.00 59.75 102 ASP A O 1
ATOM 759 N N . ALA A 1 103 ? 6.255 13.677 -14.513 1.00 57.34 103 ALA A N 1
ATOM 760 C CA . ALA A 1 103 ? 7.698 13.520 -14.521 1.00 57.34 103 ALA A CA 1
ATOM 761 C C . ALA A 1 103 ? 8.105 12.372 -15.461 1.00 57.34 103 ALA A C 1
ATOM 763 O O . ALA A 1 103 ? 7.511 11.288 -15.478 1.00 57.34 103 ALA A O 1
ATOM 764 N N . SER A 1 104 ? 9.125 12.619 -16.280 1.00 60.41 104 SER A N 1
ATOM 765 C CA . SER A 1 104 ? 9.742 11.558 -17.066 1.00 60.41 104 SER A CA 1
ATOM 766 C C . SER A 1 104 ? 10.408 10.574 -16.106 1.00 60.41 104 SER A C 1
ATOM 768 O O . SER A 1 104 ? 11.124 10.989 -15.197 1.00 60.41 104 SER A O 1
ATOM 770 N N . ALA A 1 105 ? 10.214 9.274 -16.329 1.00 62.03 105 ALA A N 1
ATOM 771 C CA . ALA A 1 105 ? 10.904 8.232 -15.567 1.00 62.03 105 ALA A CA 1
ATOM 772 C C . ALA A 1 105 ? 12.422 8.243 -15.831 1.00 62.03 105 ALA A C 1
ATOM 774 O O . ALA A 1 105 ? 13.198 7.665 -15.080 1.00 62.03 105 ALA A O 1
ATOM 775 N N . LYS A 1 106 ? 12.847 8.912 -16.910 1.00 63.03 106 LYS A N 1
ATOM 776 C CA . LYS A 1 106 ? 14.245 9.164 -17.246 1.00 63.03 106 LYS A CA 1
ATOM 777 C C . LYS A 1 106 ? 14.386 10.508 -17.951 1.00 63.03 106 LYS A C 1
ATOM 779 O O . LYS A 1 106 ? 13.740 10.743 -18.978 1.00 63.03 106 LYS A O 1
ATOM 784 N N . GLU A 1 107 ? 15.260 11.360 -17.421 1.00 60.97 107 GLU A N 1
ATOM 785 C CA . GLU A 1 107 ? 15.601 12.653 -18.014 1.00 60.97 107 GLU A CA 1
ATOM 786 C C . GLU A 1 107 ? 16.127 12.465 -19.449 1.00 60.97 107 GLU A C 1
ATOM 788 O O . GLU A 1 107 ? 16.955 11.595 -19.724 1.00 60.97 107 GLU A O 1
ATOM 793 N N . GLY A 1 108 ? 15.597 13.244 -20.396 1.00 64.81 108 GLY A N 1
ATOM 794 C CA . GLY A 1 108 ? 15.961 13.135 -21.813 1.00 64.81 108 GLY A CA 1
ATOM 795 C C . GLY A 1 108 ? 15.341 11.946 -22.562 1.00 64.81 108 GLY A C 1
ATOM 796 O O . GLY A 1 108 ? 15.713 11.704 -23.711 1.00 64.81 108 GLY A O 1
ATOM 797 N N . SER A 1 109 ? 14.392 11.220 -21.960 1.00 65.12 109 SER A N 1
ATOM 798 C CA . SER A 1 109 ? 13.624 10.161 -22.628 1.00 65.12 109 SER A CA 1
ATOM 799 C C . SER A 1 109 ? 12.133 10.498 -22.717 1.00 65.12 109 SER A C 1
ATOM 801 O O . SER A 1 109 ? 11.609 11.279 -21.927 1.00 65.12 109 SER A O 1
ATOM 803 N N . ALA A 1 110 ? 11.431 9.870 -23.664 1.00 65.88 110 ALA A N 1
ATOM 804 C CA . ALA A 1 110 ? 9.972 9.956 -23.766 1.00 65.88 110 ALA A CA 1
ATOM 805 C C . ALA A 1 110 ? 9.239 9.026 -22.776 1.00 65.88 110 ALA A C 1
ATOM 807 O O . ALA A 1 110 ? 8.019 8.924 -22.839 1.00 65.88 110 ALA A O 1
ATOM 808 N N . ILE A 1 111 ? 9.972 8.327 -21.904 1.00 67.62 111 ILE A N 1
ATOM 809 C CA . ILE A 1 111 ? 9.413 7.349 -20.974 1.00 67.62 111 ILE A CA 1
ATOM 810 C C . ILE A 1 111 ? 8.808 8.092 -19.784 1.00 67.62 111 ILE A C 1
ATOM 812 O O . ILE A 1 111 ? 9.507 8.791 -19.046 1.00 67.62 111 ILE A O 1
ATOM 816 N N . SER A 1 112 ? 7.508 7.922 -19.583 1.00 72.75 112 SER A N 1
ATOM 817 C CA . SER A 1 112 ? 6.774 8.446 -18.433 1.00 72.75 112 SER A CA 1
ATOM 818 C C . SER A 1 112 ? 6.670 7.403 -17.316 1.00 72.75 112 SER A C 1
ATOM 820 O O . SER A 1 112 ? 6.729 6.199 -17.565 1.00 72.75 112 SER A O 1
ATOM 822 N N . TYR A 1 113 ? 6.436 7.837 -16.074 1.00 70.81 113 TYR A N 1
ATOM 823 C CA . TYR A 1 113 ? 6.088 6.903 -14.993 1.00 70.81 113 TYR A CA 1
ATOM 824 C C . TYR A 1 113 ? 4.792 6.132 -15.273 1.00 70.81 113 TYR A C 1
ATOM 826 O O . TYR A 1 113 ? 4.600 5.028 -14.771 1.00 70.81 113 TYR A O 1
ATOM 834 N N . ASN A 1 114 ? 3.910 6.672 -16.118 1.00 72.88 114 ASN A N 1
ATOM 835 C CA . ASN A 1 114 ? 2.754 5.927 -16.586 1.00 72.88 114 ASN A CA 1
ATOM 836 C C . ASN A 1 114 ? 3.199 4.708 -17.412 1.00 72.88 114 ASN A C 1
ATOM 838 O O . ASN A 1 114 ? 2.644 3.634 -17.233 1.00 72.88 114 ASN A O 1
ATOM 842 N N . ASP A 1 115 ? 4.220 4.820 -18.260 1.00 75.81 115 ASP A N 1
ATOM 843 C CA . ASP A 1 115 ? 4.740 3.670 -19.017 1.00 75.81 115 ASP A CA 1
ATOM 844 C C . ASP A 1 115 ? 5.357 2.615 -18.081 1.00 75.81 115 ASP A C 1
ATOM 846 O O . ASP A 1 115 ? 5.186 1.420 -18.301 1.00 75.81 115 ASP A O 1
ATOM 850 N N . VAL A 1 116 ? 5.978 3.038 -16.971 1.00 75.94 116 VAL A N 1
ATOM 851 C CA . VAL A 1 116 ? 6.478 2.124 -15.924 1.00 75.94 116 VAL A CA 1
ATOM 852 C C . VAL A 1 116 ? 5.340 1.291 -15.324 1.00 75.94 116 VAL A C 1
ATOM 854 O O . VAL A 1 116 ? 5.472 0.076 -15.189 1.00 75.94 116 VAL A O 1
ATOM 857 N N . LEU A 1 117 ? 4.199 1.910 -14.996 1.00 79.44 117 LEU A N 1
ATOM 858 C CA . LEU A 1 117 ? 3.066 1.202 -14.385 1.00 79.44 117 LEU A CA 1
ATOM 859 C C . LEU A 1 117 ? 2.426 0.143 -15.303 1.00 79.44 117 LEU A C 1
ATOM 861 O O . LEU A 1 117 ? 1.747 -0.750 -14.793 1.00 79.44 117 LEU A O 1
ATOM 865 N N . ASP A 1 118 ? 2.623 0.213 -16.627 1.00 82.50 118 ASP A N 1
ATOM 866 C CA . ASP A 1 118 ? 2.188 -0.846 -17.559 1.00 82.50 118 ASP A CA 1
ATOM 867 C C . ASP A 1 118 ? 3.039 -2.115 -17.457 1.00 82.50 118 ASP A C 1
ATOM 869 O O . ASP A 1 118 ? 2.590 -3.192 -17.843 1.00 82.50 118 ASP A O 1
ATOM 873 N N . HIS A 1 119 ? 4.243 -1.989 -16.911 1.00 81.94 119 HIS A N 1
ATOM 874 C CA . HIS A 1 119 ? 5.220 -3.063 -16.785 1.00 81.94 119 HIS A CA 1
ATOM 875 C C . HIS A 1 119 ? 5.418 -3.518 -15.335 1.00 81.94 119 HIS A C 1
ATOM 877 O O . HIS A 1 119 ? 6.299 -4.326 -15.060 1.00 81.94 119 HIS A O 1
ATOM 883 N N . ILE A 1 120 ? 4.606 -3.022 -14.401 1.00 83.06 120 ILE A N 1
ATOM 884 C CA . ILE A 1 120 ? 4.580 -3.501 -13.019 1.00 83.06 120 ILE A CA 1
ATOM 885 C C . ILE A 1 120 ? 3.263 -4.234 -12.800 1.00 83.06 120 ILE A C 1
ATOM 887 O O . ILE A 1 120 ? 2.205 -3.612 -12.782 1.00 83.06 120 ILE A O 1
ATOM 891 N N . GLY A 1 121 ? 3.319 -5.546 -12.606 1.00 85.50 121 GLY A N 1
ATOM 892 C CA . GLY A 1 121 ? 2.219 -6.319 -12.048 1.00 85.50 121 GLY A CA 1
ATOM 893 C C . GLY A 1 121 ? 2.107 -6.074 -10.549 1.00 85.50 121 GLY A C 1
ATOM 894 O O . GLY A 1 121 ? 3.107 -5.838 -9.874 1.00 85.50 121 GLY A O 1
ATOM 895 N N . MET A 1 122 ? 0.889 -6.125 -10.014 1.00 85.19 122 MET A N 1
ATOM 896 C CA . MET A 1 122 ? 0.673 -6.043 -8.573 1.00 85.19 122 MET A CA 1
ATOM 897 C C . MET A 1 122 ? -0.360 -7.072 -8.134 1.00 85.19 122 MET A C 1
ATOM 899 O O . MET A 1 122 ? -1.437 -7.191 -8.721 1.00 85.19 122 MET A O 1
ATOM 903 N N . THR A 1 123 ? -0.037 -7.785 -7.063 1.00 86.81 123 THR A N 1
ATOM 904 C CA . THR A 1 123 ? -0.905 -8.760 -6.407 1.00 86.81 123 THR A CA 1
ATOM 905 C C . THR A 1 123 ? -1.024 -8.375 -4.940 1.00 86.81 123 THR A C 1
ATOM 907 O O . THR A 1 123 ? -0.028 -8.104 -4.284 1.00 86.81 123 THR A O 1
ATOM 910 N N . VAL A 1 124 ? -2.244 -8.350 -4.415 1.00 86.38 124 VAL A N 1
ATOM 911 C CA . VAL A 1 124 ? -2.517 -8.184 -2.989 1.00 86.38 124 VAL A CA 1
ATOM 912 C C . VAL A 1 124 ? -3.150 -9.467 -2.482 1.00 86.38 124 VAL A C 1
ATOM 914 O O . VAL A 1 124 ? -4.160 -9.932 -3.023 1.00 86.38 124 VAL A O 1
ATOM 917 N N . SER A 1 125 ? -2.561 -10.025 -1.433 1.00 87.31 125 SER A N 1
ATOM 918 C CA . SER A 1 125 ? -3.024 -11.240 -0.780 1.00 87.31 125 SER A CA 1
ATOM 919 C C . SER A 1 125 ? -3.262 -10.997 0.701 1.00 87.31 125 SER A C 1
ATOM 921 O O . SER A 1 125 ? -2.574 -10.206 1.340 1.00 87.31 125 SER A O 1
ATOM 923 N N . LYS A 1 126 ? -4.243 -11.701 1.251 1.00 85.69 126 LYS A N 1
ATOM 924 C CA . LYS A 1 126 ? -4.535 -11.733 2.679 1.00 85.69 126 LYS A CA 1
ATOM 925 C C . LYS A 1 126 ? -4.566 -13.185 3.122 1.00 85.69 126 LYS A C 1
ATOM 927 O O . LYS A 1 126 ? -5.275 -13.981 2.510 1.00 85.69 126 LYS A O 1
ATOM 932 N N . ASP A 1 127 ? -3.797 -13.530 4.152 1.00 84.38 127 ASP A N 1
ATOM 933 C CA . ASP A 1 127 ? -3.714 -14.900 4.680 1.00 84.38 127 ASP A CA 1
ATOM 934 C C . ASP A 1 127 ? -3.407 -15.946 3.582 1.00 84.38 127 ASP A C 1
ATOM 936 O O . ASP A 1 127 ? -3.969 -17.041 3.549 1.00 84.38 127 ASP A O 1
ATOM 940 N N . GLY A 1 128 ? -2.550 -15.578 2.620 1.00 84.12 128 GLY A N 1
ATOM 941 C CA . GLY A 1 128 ? -2.196 -16.409 1.461 1.00 84.12 128 GLY A CA 1
ATOM 942 C C . GLY A 1 128 ? -3.261 -16.498 0.356 1.00 84.12 128 GLY A C 1
ATOM 943 O O . GLY A 1 128 ? -3.042 -17.174 -0.648 1.00 84.12 128 GLY A O 1
ATOM 944 N N . VAL A 1 129 ? -4.403 -15.820 0.500 1.00 85.81 129 VAL A N 1
ATOM 945 C CA . VAL A 1 129 ? -5.462 -15.754 -0.515 1.00 85.81 129 VAL A CA 1
ATOM 946 C C . VAL A 1 129 ? -5.323 -14.466 -1.318 1.00 85.81 129 VAL A C 1
ATOM 948 O O . VAL A 1 129 ? -5.410 -13.374 -0.761 1.00 85.81 129 VAL A O 1
ATOM 951 N N . VAL A 1 130 ? -5.154 -14.585 -2.637 1.00 87.19 130 VAL A N 1
ATOM 952 C CA . VAL A 1 130 ? -5.131 -13.430 -3.547 1.00 87.19 130 VAL A CA 1
ATOM 953 C C . VAL A 1 130 ? -6.505 -12.767 -3.544 1.00 87.19 130 VAL A C 1
ATOM 955 O O . VAL A 1 130 ? -7.486 -13.358 -3.997 1.00 87.19 130 VAL A O 1
ATOM 958 N N . ILE A 1 131 ? -6.569 -11.534 -3.044 1.00 82.88 131 ILE A N 1
ATOM 959 C CA . ILE A 1 131 ? -7.797 -10.734 -3.031 1.00 82.88 131 ILE A CA 1
ATOM 960 C C . ILE A 1 131 ? -7.864 -9.798 -4.230 1.00 82.88 131 ILE A C 1
ATOM 962 O O . ILE A 1 131 ? -8.958 -9.503 -4.693 1.00 82.88 131 ILE A O 1
ATOM 966 N N . ALA A 1 132 ? -6.717 -9.385 -4.769 1.00 79.75 132 ALA A N 1
ATOM 967 C CA . ALA A 1 132 ? -6.631 -8.580 -5.975 1.00 79.75 132 ALA A CA 1
ATOM 968 C C . ALA A 1 132 ? -5.355 -8.905 -6.739 1.00 79.75 132 ALA A C 1
ATOM 970 O O . ALA A 1 132 ? -4.296 -9.072 -6.143 1.00 79.75 132 ALA A O 1
ATOM 971 N N . SER A 1 133 ? -5.432 -8.945 -8.061 1.00 81.19 133 SER A N 1
ATOM 972 C CA . SER A 1 133 ? -4.241 -9.008 -8.895 1.00 81.19 133 SER A CA 1
ATOM 973 C C . SER A 1 133 ? -4.471 -8.287 -10.206 1.00 81.19 133 SER A C 1
ATOM 975 O O . SER A 1 133 ? -5.588 -8.226 -10.731 1.00 81.19 133 SER A O 1
ATOM 977 N N . ASN A 1 134 ? -3.401 -7.714 -10.734 1.00 78.38 134 ASN A N 1
ATOM 978 C CA . ASN A 1 134 ? -3.391 -7.200 -12.081 1.00 78.38 134 ASN A CA 1
ATOM 979 C C . ASN A 1 134 ? -2.008 -7.334 -12.710 1.00 78.38 134 ASN A C 1
ATOM 981 O O . ASN A 1 134 ? -0.988 -7.277 -12.028 1.00 78.38 134 ASN A O 1
ATOM 985 N N . LYS A 1 135 ? -1.995 -7.500 -14.033 1.00 79.88 135 LYS A N 1
ATOM 986 C CA . LYS A 1 135 ? -0.761 -7.521 -14.821 1.00 79.88 135 LYS A CA 1
ATOM 987 C C . LYS A 1 135 ? -0.127 -6.138 -14.948 1.00 79.88 135 LYS A C 1
ATOM 989 O O . LYS A 1 135 ? 1.057 -6.071 -15.240 1.00 79.88 135 LYS A O 1
ATOM 994 N N . THR A 1 136 ? -0.903 -5.075 -14.735 1.00 75.62 136 THR A N 1
ATOM 995 C CA . THR A 1 136 ? -0.426 -3.694 -14.678 1.00 75.62 136 THR A CA 1
ATOM 996 C C . THR A 1 136 ? -0.917 -3.019 -13.401 1.00 75.62 136 THR A C 1
ATOM 998 O O . THR A 1 136 ? -2.048 -3.218 -12.956 1.00 75.62 136 THR A O 1
ATOM 1001 N N . ALA A 1 137 ? -0.093 -2.166 -12.807 1.00 68.56 137 ALA A N 1
ATOM 1002 C CA . ALA A 1 137 ? -0.408 -1.485 -11.557 1.00 68.56 137 ALA A CA 1
ATOM 1003 C C . ALA A 1 137 ? -1.444 -0.361 -11.753 1.00 68.56 137 ALA A C 1
ATOM 1005 O O . ALA A 1 137 ? -1.980 0.173 -10.783 1.00 68.56 137 ALA A O 1
ATOM 1006 N N . LYS A 1 138 ? -1.763 -0.004 -13.007 1.00 69.94 138 LYS A N 1
ATOM 1007 C CA . LYS A 1 138 ? -2.672 1.102 -13.354 1.00 69.94 138 LYS A CA 1
ATOM 1008 C C . LYS A 1 138 ? -4.125 0.854 -12.993 1.00 69.94 138 LYS A C 1
ATOM 1010 O O . LYS A 1 138 ? -4.858 1.794 -12.681 1.00 69.94 138 LYS A O 1
ATOM 1015 N N . LEU A 1 139 ? -4.585 -0.379 -13.157 1.00 62.25 139 LEU A N 1
ATOM 1016 C CA . LEU A 1 139 ? -6.006 -0.686 -13.126 1.00 62.25 139 LEU A CA 1
ATOM 1017 C C . LEU A 1 139 ? -6.199 -2.044 -12.503 1.00 62.25 139 LEU A C 1
ATOM 1019 O O . LEU A 1 139 ? -6.025 -3.047 -13.173 1.00 62.25 139 LEU A O 1
ATOM 1023 N N . PHE A 1 140 ? -6.665 -2.094 -11.267 1.00 61.41 140 PHE A N 1
ATOM 1024 C CA . PHE A 1 140 ? -7.228 -3.333 -10.760 1.00 61.41 140 PHE A CA 1
ATOM 1025 C C . PHE A 1 140 ? -8.613 -3.538 -11.362 1.00 61.41 140 PHE A C 1
ATOM 1027 O O . PHE A 1 140 ? -9.418 -2.608 -11.438 1.00 61.41 140 PHE A O 1
ATOM 1034 N N . SER A 1 141 ? -8.910 -4.759 -11.812 1.00 53.66 141 SER A N 1
ATOM 1035 C CA . SER A 1 141 ? -10.278 -5.118 -12.176 1.00 53.66 141 SER A CA 1
ATOM 1036 C C . SER A 1 141 ? -11.127 -5.053 -10.901 1.00 53.66 141 SER A C 1
ATOM 1038 O O . SER A 1 141 ? -10.961 -5.876 -10.007 1.00 53.66 141 SER A O 1
ATOM 1040 N N . GLN A 1 142 ? -11.951 -4.006 -10.813 1.00 54.38 142 GLN A N 1
ATOM 1041 C CA . GLN A 1 142 ? -12.721 -3.532 -9.654 1.00 54.38 142 GLN A CA 1
ATOM 1042 C C . GLN A 1 142 ? -13.284 -4.612 -8.722 1.00 54.38 142 GLN A C 1
ATOM 1044 O O . GLN A 1 142 ? -14.097 -5.433 -9.142 1.00 54.38 142 GLN A O 1
ATOM 1049 N N . LEU A 1 143 ? -12.955 -4.499 -7.430 1.00 54.84 143 LEU A N 1
ATOM 1050 C CA . LEU A 1 143 ? -13.562 -5.282 -6.341 1.00 54.84 143 LEU A CA 1
ATOM 1051 C C . LEU A 1 143 ? -14.617 -4.493 -5.545 1.00 54.84 143 LEU A C 1
ATOM 1053 O O . LEU A 1 143 ? -15.504 -5.100 -4.955 1.00 54.84 143 LEU A O 1
ATOM 1057 N N . ASP A 1 144 ? -14.578 -3.155 -5.573 1.00 56.91 144 ASP A N 1
ATOM 1058 C CA . ASP A 1 144 ? -15.624 -2.282 -5.016 1.00 56.91 144 ASP A CA 1
ATOM 1059 C C . ASP A 1 144 ? -15.857 -1.104 -5.986 1.00 56.91 144 ASP A C 1
ATOM 1061 O O . ASP A 1 144 ? -15.049 -0.184 -6.106 1.00 56.91 144 ASP A O 1
ATOM 1065 N N . ALA A 1 145 ? -16.926 -1.189 -6.781 1.00 53.66 145 ALA A N 1
ATOM 1066 C CA . ALA A 1 145 ? -17.162 -0.375 -7.979 1.00 53.66 145 ALA A CA 1
ATOM 1067 C C . ALA A 1 145 ? -17.840 0.985 -7.709 1.00 53.66 145 ALA A C 1
ATOM 1069 O O . ALA A 1 145 ? -18.537 1.514 -8.580 1.00 53.66 145 ALA A O 1
ATOM 1070 N N . ALA A 1 146 ? -17.677 1.562 -6.514 1.00 60.47 146 ALA A N 1
ATOM 1071 C CA . ALA A 1 146 ? -18.184 2.908 -6.250 1.00 60.47 146 ALA A CA 1
ATOM 1072 C C . ALA A 1 146 ? -17.542 3.920 -7.225 1.00 60.47 146 ALA A C 1
ATOM 1074 O O . ALA A 1 146 ? -16.342 3.859 -7.511 1.00 60.47 146 ALA A O 1
ATOM 1075 N N . ASP A 1 147 ? -18.339 4.843 -7.772 1.00 59.69 147 ASP A N 1
ATOM 1076 C CA . ASP A 1 147 ? -17.853 5.814 -8.757 1.00 59.69 147 ASP A CA 1
ATOM 1077 C C . ASP A 1 147 ? -16.682 6.636 -8.189 1.00 59.69 147 ASP A C 1
ATOM 1079 O O . ASP A 1 147 ? -16.784 7.244 -7.125 1.00 59.69 147 ASP A O 1
ATOM 1083 N N . GLY A 1 148 ? -15.551 6.621 -8.903 1.00 62.97 148 GLY A N 1
ATOM 1084 C CA . G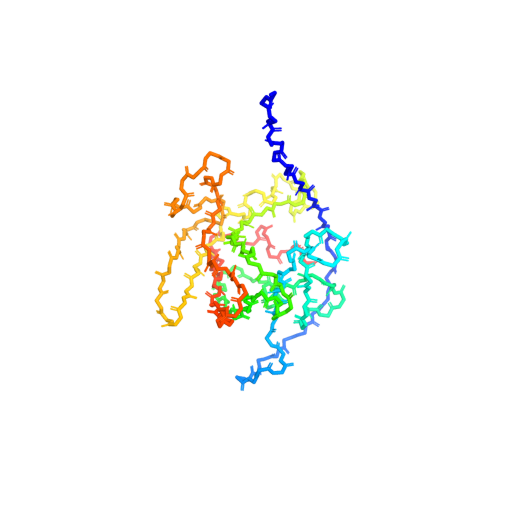LY A 1 148 ? -14.282 7.223 -8.475 1.00 62.97 148 GLY A CA 1
ATOM 1085 C C . GLY A 1 148 ? -13.252 6.233 -7.915 1.00 62.97 148 GLY A C 1
ATOM 1086 O O . GLY A 1 148 ? -12.067 6.547 -7.921 1.00 62.97 148 GLY A O 1
ATOM 1087 N N . LEU A 1 149 ? -13.652 5.015 -7.527 1.00 67.56 149 LEU A N 1
ATOM 1088 C CA . LEU A 1 149 ? -12.744 3.984 -6.992 1.00 67.56 149 LEU A CA 1
ATOM 1089 C C . LEU A 1 149 ? -12.364 2.902 -8.011 1.00 67.56 149 LEU A C 1
ATOM 1091 O O . LEU A 1 149 ? -11.747 1.896 -7.681 1.00 67.56 149 LEU A O 1
ATOM 1095 N N . LYS A 1 150 ? -12.658 3.157 -9.286 1.00 66.75 150 LYS A N 1
ATOM 1096 C CA . LYS A 1 150 ? -12.529 2.210 -10.401 1.00 66.75 150 LYS A CA 1
ATOM 1097 C C . LYS A 1 150 ? -11.111 1.687 -10.667 1.00 66.75 150 LYS A C 1
ATOM 1099 O O . LYS A 1 150 ? -10.983 0.648 -11.305 1.00 66.75 150 LYS A O 1
ATOM 1104 N N . SER A 1 151 ? -10.095 2.394 -10.176 1.00 66.94 151 SER A N 1
ATOM 1105 C CA . SER A 1 151 ? -8.672 2.039 -10.284 1.00 66.94 151 SER A CA 1
ATOM 1106 C C . SER A 1 151 ? -8.047 1.648 -8.939 1.00 66.94 151 SER A C 1
ATOM 1108 O O . SER A 1 151 ? -6.829 1.554 -8.838 1.00 66.94 151 SER A O 1
ATOM 1110 N N . ASN A 1 152 ? -8.861 1.467 -7.898 1.00 73.06 152 ASN A N 1
ATOM 1111 C CA . ASN A 1 152 ? -8.404 1.179 -6.545 1.00 73.06 152 ASN A CA 1
ATOM 1112 C C . ASN A 1 152 ? -8.674 -0.288 -6.175 1.00 73.06 152 ASN A C 1
ATOM 1114 O O . ASN A 1 152 ? -9.676 -0.878 -6.582 1.00 73.06 152 ASN A O 1
ATOM 1118 N N . VAL A 1 153 ? -7.809 -0.856 -5.342 1.00 74.38 153 VAL A N 1
ATOM 1119 C CA . VAL A 1 153 ? -7.985 -2.157 -4.696 1.00 74.38 153 VAL A CA 1
ATOM 1120 C C . VAL A 1 153 ? -8.648 -1.948 -3.358 1.00 74.38 153 VAL A C 1
ATOM 1122 O O . VAL A 1 153 ? -8.074 -1.278 -2.511 1.00 74.38 153 VAL A O 1
ATOM 1125 N N . PHE A 1 154 ? -9.808 -2.551 -3.124 1.00 78.12 154 PHE A N 1
ATOM 1126 C CA . PHE A 1 154 ? -10.314 -2.680 -1.762 1.00 78.12 154 PHE A CA 1
ATOM 1127 C C . PHE A 1 154 ? -9.460 -3.703 -1.008 1.00 78.12 154 PHE A C 1
ATOM 1129 O O . PHE A 1 154 ? -9.413 -4.865 -1.408 1.00 78.12 154 PHE A O 1
ATOM 1136 N N . ILE A 1 155 ? -8.779 -3.269 0.054 1.00 76.56 155 ILE A N 1
ATOM 1137 C CA . ILE A 1 155 ? -7.839 -4.130 0.788 1.00 76.56 155 ILE A CA 1
ATOM 1138 C C . ILE A 1 155 ? -8.321 -4.486 2.194 1.00 76.56 155 ILE A C 1
ATOM 1140 O O . ILE A 1 155 ? -8.013 -5.565 2.696 1.00 76.56 155 ILE A O 1
ATOM 1144 N N . ALA A 1 156 ? -9.086 -3.602 2.835 1.00 77.12 156 ALA A N 1
ATOM 1145 C CA . ALA A 1 156 ? -9.598 -3.839 4.176 1.00 77.12 156 ALA A CA 1
ATOM 1146 C C . ALA A 1 156 ? -10.766 -2.909 4.508 1.00 77.12 156 ALA A C 1
ATOM 1148 O O . ALA A 1 156 ? -10.835 -1.770 4.047 1.00 77.12 156 ALA A O 1
ATOM 1149 N N . GLU A 1 157 ? -11.641 -3.372 5.392 1.00 83.88 157 GLU A N 1
ATOM 1150 C CA . GLU A 1 157 ? -12.494 -2.508 6.198 1.00 83.88 157 GLU A CA 1
ATOM 1151 C C . GLU A 1 157 ? -11.976 -2.576 7.631 1.00 83.88 157 GLU A C 1
ATOM 1153 O O . GLU A 1 157 ? -11.845 -3.663 8.193 1.00 83.88 157 GLU A O 1
ATOM 1158 N N . VAL A 1 158 ? -11.637 -1.422 8.198 1.00 82.06 158 VAL A N 1
ATOM 1159 C CA . VAL A 1 158 ? -11.168 -1.308 9.579 1.00 82.06 158 VAL A CA 1
ATOM 1160 C C . VAL A 1 158 ? -12.200 -0.574 10.404 1.00 82.06 158 VAL A C 1
ATOM 1162 O O . VAL A 1 158 ? -12.772 0.422 9.963 1.00 82.06 158 VAL A O 1
ATOM 1165 N N . GLY A 1 159 ? -12.439 -1.052 11.615 1.00 75.38 159 GLY A N 1
ATOM 1166 C CA . GLY A 1 159 ? -13.395 -0.465 12.534 1.00 75.38 159 GLY A CA 1
ATOM 1167 C C . GLY A 1 159 ? -12.887 -0.492 13.970 1.00 75.38 159 GLY A C 1
ATOM 1168 O O . GLY A 1 159 ? -11.909 -1.165 14.292 1.00 75.38 159 GLY A O 1
ATOM 1169 N N . PRO A 1 160 ? -13.549 0.234 14.875 1.00 70.06 160 PRO A N 1
ATOM 1170 C CA . PRO A 1 160 ? -13.255 0.150 16.295 1.00 70.06 160 PRO A CA 1
ATOM 1171 C C . PRO A 1 160 ? -13.321 -1.310 16.749 1.00 70.06 160 PRO A C 1
ATOM 1173 O O . PRO A 1 160 ? -14.343 -1.972 16.557 1.00 70.06 160 PRO A O 1
ATOM 1176 N N . LYS A 1 161 ? -12.243 -1.798 17.375 1.00 68.81 161 LYS A N 1
ATOM 1177 C CA . LYS A 1 161 ? -12.122 -3.176 17.888 1.00 68.81 161 LYS A CA 1
ATOM 1178 C C . LYS A 1 161 ? -12.117 -4.273 16.811 1.00 68.81 161 LYS A C 1
ATOM 1180 O O . LYS A 1 161 ? -12.344 -5.430 17.153 1.00 68.81 161 LYS A O 1
ATOM 1185 N N . THR A 1 162 ? -11.883 -3.940 15.541 1.00 76.25 162 THR A N 1
ATOM 1186 C CA . THR A 1 162 ? -11.527 -4.956 14.542 1.00 76.25 162 THR A CA 1
ATOM 1187 C C . THR A 1 162 ? -10.058 -5.312 14.688 1.00 76.25 162 THR A C 1
ATOM 1189 O O . THR A 1 162 ? -9.237 -4.423 14.927 1.00 76.25 162 THR A O 1
ATOM 1192 N N . ASP A 1 163 ? -9.726 -6.583 14.500 1.00 82.12 163 ASP A N 1
ATOM 1193 C CA . ASP A 1 163 ? -8.333 -7.013 14.488 1.00 82.12 163 ASP A CA 1
ATOM 1194 C C . ASP A 1 163 ? -7.562 -6.331 13.342 1.00 82.12 163 ASP A C 1
ATOM 1196 O O . ASP A 1 163 ? -8.148 -6.053 12.285 1.00 82.12 163 ASP A O 1
ATOM 1200 N N . PRO A 1 164 ? -6.262 -6.038 13.532 1.00 86.62 164 PRO A N 1
ATOM 1201 C CA . PRO A 1 164 ? -5.395 -5.603 12.447 1.00 86.62 164 PRO A CA 1
ATOM 1202 C C . PRO A 1 164 ? -5.437 -6.579 11.271 1.00 86.62 164 PRO A C 1
ATOM 1204 O O . PRO A 1 164 ? -5.551 -7.792 11.443 1.00 86.62 164 PRO A O 1
ATOM 1207 N N . VAL A 1 165 ? -5.326 -6.035 10.065 1.00 87.88 165 VAL A N 1
ATOM 1208 C CA . VAL A 1 165 ? -5.296 -6.804 8.825 1.00 87.88 165 VAL A CA 1
ATOM 1209 C C . VAL A 1 165 ? -3.898 -6.722 8.240 1.00 87.88 165 VAL A C 1
ATOM 1211 O O . VAL A 1 165 ? -3.475 -5.649 7.811 1.00 87.88 165 VAL A O 1
ATOM 1214 N N . ASP A 1 166 ? -3.212 -7.858 8.194 1.00 90.94 166 ASP A N 1
ATOM 1215 C CA . ASP A 1 166 ? -1.943 -7.987 7.484 1.00 90.94 166 ASP A CA 1
ATOM 1216 C C . ASP A 1 166 ? -2.206 -8.366 6.026 1.00 90.94 166 ASP A C 1
ATOM 1218 O O . ASP A 1 166 ? -3.079 -9.182 5.714 1.00 90.94 166 ASP A O 1
ATOM 1222 N N . LEU A 1 167 ? -1.480 -7.713 5.126 1.00 89.50 167 LEU A N 1
ATOM 1223 C CA . LEU A 1 167 ? -1.627 -7.849 3.686 1.00 89.50 167 LEU A CA 1
ATOM 1224 C C . LEU A 1 167 ? -0.258 -8.029 3.062 1.00 89.50 167 LEU A C 1
ATOM 1226 O O . LEU A 1 167 ? 0.621 -7.193 3.258 1.00 89.50 167 LEU A O 1
ATOM 1230 N N . ASP A 1 168 ? -0.118 -9.062 2.248 1.00 90.44 168 ASP A N 1
ATOM 1231 C CA . ASP A 1 168 ? 1.056 -9.254 1.415 1.00 90.44 168 ASP A CA 1
ATOM 1232 C C . ASP A 1 168 ? 0.818 -8.564 0.080 1.00 90.44 168 ASP A C 1
ATOM 1234 O O . ASP A 1 168 ? -0.067 -8.942 -0.692 1.00 90.44 168 ASP A O 1
ATOM 1238 N N . VAL A 1 169 ? 1.602 -7.525 -0.183 1.00 88.62 169 VAL A N 1
ATOM 1239 C CA . VAL A 1 169 ? 1.629 -6.857 -1.479 1.00 88.62 169 VAL A CA 1
ATOM 1240 C C . VAL A 1 169 ? 2.841 -7.374 -2.230 1.00 88.62 169 VAL A C 1
ATOM 1242 O O . VAL A 1 169 ? 3.962 -7.310 -1.734 1.00 88.62 169 VAL A O 1
ATOM 1245 N N . THR A 1 170 ? 2.613 -7.884 -3.429 1.00 89.19 170 THR A N 1
ATOM 1246 C CA . THR A 1 170 ? 3.650 -8.346 -4.343 1.00 89.19 170 THR A CA 1
ATOM 1247 C C . THR A 1 170 ? 3.659 -7.447 -5.565 1.00 89.19 170 THR A C 1
ATOM 1249 O O . THR A 1 170 ? 2.598 -7.177 -6.132 1.00 89.19 170 THR A O 1
ATOM 1252 N N . ILE A 1 171 ? 4.845 -7.003 -5.973 1.00 87.88 171 ILE A N 1
ATOM 1253 C CA . ILE A 1 171 ? 5.068 -6.399 -7.284 1.00 87.88 171 ILE A CA 1
ATOM 1254 C C . ILE A 1 171 ? 5.886 -7.346 -8.155 1.00 87.88 171 ILE A C 1
ATOM 1256 O O . ILE A 1 171 ? 6.838 -7.965 -7.682 1.00 87.88 171 ILE A O 1
ATOM 1260 N N . ASP A 1 172 ? 5.515 -7.427 -9.426 1.00 87.88 172 ASP A N 1
ATOM 1261 C CA . ASP A 1 172 ? 6.232 -8.176 -10.452 1.00 87.88 172 ASP A CA 1
ATOM 1262 C C . ASP A 1 172 ? 6.685 -7.191 -11.525 1.00 87.88 172 ASP A C 1
ATOM 1264 O O . ASP A 1 172 ? 5.859 -6.544 -12.168 1.00 87.88 172 ASP A O 1
ATOM 1268 N N . VAL A 1 173 ? 7.991 -7.057 -11.723 1.00 85.44 173 VAL A N 1
ATOM 1269 C CA . VAL A 1 173 ? 8.554 -6.146 -12.718 1.00 85.44 173 VAL A CA 1
ATOM 1270 C C . VAL A 1 173 ? 8.766 -6.914 -14.016 1.00 85.44 173 VAL A C 1
ATOM 1272 O O . VAL A 1 173 ? 9.558 -7.854 -14.072 1.00 85.44 173 VAL A O 1
ATOM 1275 N N . ASP A 1 174 ? 8.067 -6.519 -15.077 1.00 83.50 174 ASP A N 1
ATOM 1276 C CA . ASP A 1 174 ? 8.144 -7.165 -16.386 1.00 83.50 174 ASP A CA 1
ATOM 1277 C C . ASP A 1 174 ? 9.600 -7.181 -16.902 1.00 83.50 174 ASP A C 1
ATOM 1279 O O . ASP A 1 174 ? 10.215 -6.120 -17.047 1.00 83.50 174 ASP A O 1
ATOM 1283 N N . PRO A 1 175 ? 10.179 -8.352 -17.231 1.00 80.12 175 PRO A N 1
ATOM 1284 C CA . PRO A 1 175 ? 11.505 -8.434 -17.841 1.00 80.12 175 PRO A CA 1
ATOM 1285 C C . PRO A 1 175 ? 11.628 -7.628 -19.142 1.00 80.12 175 PRO A C 1
ATOM 1287 O O . PRO A 1 175 ? 12.717 -7.156 -19.475 1.00 80.12 175 PRO A O 1
ATOM 1290 N N . ALA A 1 176 ? 10.523 -7.454 -19.879 1.00 74.88 176 ALA A N 1
ATOM 1291 C CA . ALA A 1 176 ? 10.480 -6.667 -21.108 1.00 74.88 176 ALA A CA 1
ATOM 1292 C C . ALA A 1 176 ? 10.645 -5.159 -20.867 1.00 74.88 176 ALA A C 1
ATOM 1294 O O . ALA A 1 176 ? 10.911 -4.432 -21.825 1.00 74.88 176 ALA A O 1
ATOM 1295 N N . MET A 1 177 ? 10.562 -4.700 -19.609 1.00 69.50 177 MET A N 1
ATOM 1296 C CA . MET A 1 177 ? 10.907 -3.332 -19.226 1.00 69.50 177 MET A CA 1
ATOM 1297 C C . MET A 1 177 ? 12.350 -3.007 -19.678 1.00 69.50 177 MET A C 1
ATOM 1299 O O . MET A 1 177 ? 12.586 -1.942 -20.234 1.00 69.50 177 MET A O 1
ATOM 1303 N N . GLY A 1 178 ? 13.289 -3.965 -19.626 1.00 58.66 178 GLY A N 1
ATOM 1304 C CA . GLY A 1 178 ? 14.568 -3.916 -20.359 1.00 58.66 178 GLY A CA 1
ATOM 1305 C C . GLY A 1 178 ? 15.512 -2.732 -20.052 1.00 58.66 178 GLY A C 1
ATOM 1306 O O . GLY A 1 178 ? 15.257 -1.876 -19.205 1.00 58.66 178 GLY A O 1
ATOM 1307 N N . ASN A 1 179 ? 16.647 -2.663 -20.764 1.00 53.97 179 ASN A N 1
ATOM 1308 C CA . ASN A 1 179 ? 17.746 -1.703 -20.521 1.00 53.97 179 ASN A CA 1
ATOM 1309 C C . ASN A 1 179 ? 17.354 -0.215 -20.616 1.00 53.97 179 ASN A C 1
ATOM 1311 O O . ASN A 1 179 ? 18.118 0.648 -20.188 1.00 53.97 179 ASN A O 1
ATOM 1315 N N . ALA A 1 180 ? 16.185 0.109 -21.174 1.00 53.47 180 ALA A N 1
ATOM 1316 C CA . ALA A 1 180 ? 15.703 1.485 -21.252 1.00 53.47 180 ALA A CA 1
ATOM 1317 C C . ALA A 1 180 ? 15.452 2.101 -19.858 1.00 53.47 180 ALA A C 1
ATOM 1319 O O . ALA A 1 180 ? 15.581 3.319 -19.713 1.00 53.47 180 ALA A O 1
ATOM 1320 N N . PHE A 1 181 ? 15.184 1.257 -18.850 1.00 53.59 181 PHE A N 1
ATOM 1321 C CA . PHE A 1 181 ? 14.923 1.639 -17.456 1.00 53.59 181 PHE A CA 1
ATOM 1322 C C . PHE A 1 181 ? 16.055 1.231 -16.488 1.00 53.59 181 PHE A C 1
ATOM 1324 O O . PHE A 1 181 ? 16.131 1.775 -15.393 1.00 53.59 181 PHE A O 1
ATOM 1331 N N . GLN A 1 182 ? 16.969 0.325 -16.875 1.00 45.53 182 GLN A N 1
ATOM 1332 C CA . GLN A 1 182 ? 18.083 -0.134 -16.014 1.00 45.53 182 GLN A CA 1
ATOM 1333 C C . GLN A 1 182 ? 19.179 0.919 -15.762 1.00 45.53 182 GLN A C 1
ATOM 1335 O O . GLN A 1 182 ? 19.904 0.811 -14.782 1.00 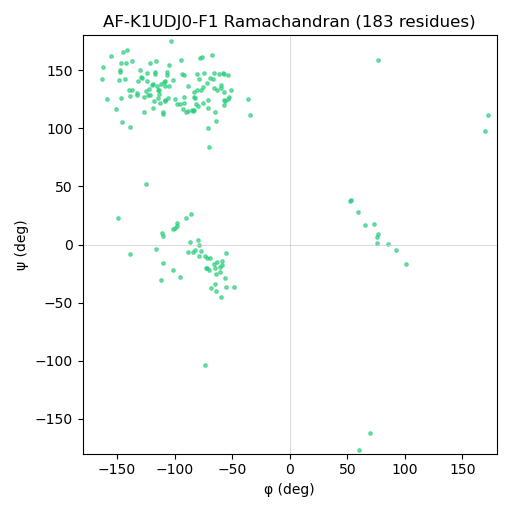45.53 182 GLN A O 1
ATOM 1340 N N . GLU A 1 183 ? 19.311 1.935 -16.618 1.00 42.34 183 GLU A N 1
ATOM 1341 C CA . GLU A 1 183 ? 20.289 3.027 -16.445 1.00 42.34 183 GLU A CA 1
ATOM 1342 C C . GLU A 1 183 ? 19.674 4.294 -15.814 1.00 42.34 183 GLU A C 1
ATOM 1344 O O . GLU A 1 183 ? 20.209 5.387 -15.982 1.00 42.34 183 GLU A O 1
ATOM 1349 N N . ALA A 1 184 ? 18.514 4.177 -15.156 1.00 38.91 184 ALA A N 1
ATOM 1350 C CA . ALA A 1 184 ? 17.784 5.301 -14.554 1.00 38.91 184 ALA A CA 1
ATOM 1351 C C . ALA A 1 184 ? 18.026 5.470 -13.035 1.00 38.91 184 ALA A C 1
ATOM 1353 O O . ALA A 1 184 ? 17.243 6.149 -12.373 1.00 38.91 184 ALA A O 1
ATOM 1354 N N . ALA A 1 185 ? 19.078 4.844 -12.493 1.00 34.12 185 ALA A N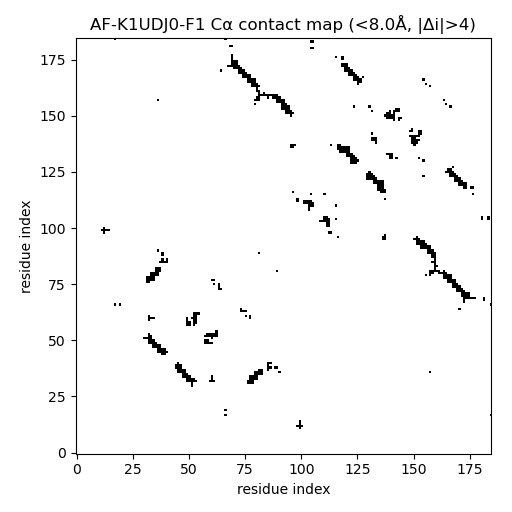 1
ATOM 1355 C CA . ALA A 1 185 ? 19.483 4.937 -11.086 1.00 34.12 185 ALA A CA 1
ATOM 1356 C C . ALA A 1 185 ? 20.419 6.125 -10.813 1.00 34.12 185 ALA A C 1
ATOM 1358 O O . ALA A 1 185 ? 21.344 6.344 -11.630 1.00 34.12 185 ALA A O 1
#

Solvent-accessible surface area (backbone atoms only — not comparable to full-atom values): 11256 Å² total; per-residue (Å²): 134,88,83,79,85,82,85,84,85,87,87,87,66,78,90,89,87,90,84,89,84,90,84,91,81,79,96,55,93,88,58,52,12,28,41,35,42,40,58,24,80,87,75,77,51,64,46,76,47,53,42,57,34,25,90,97,37,79,69,38,56,58,56,83,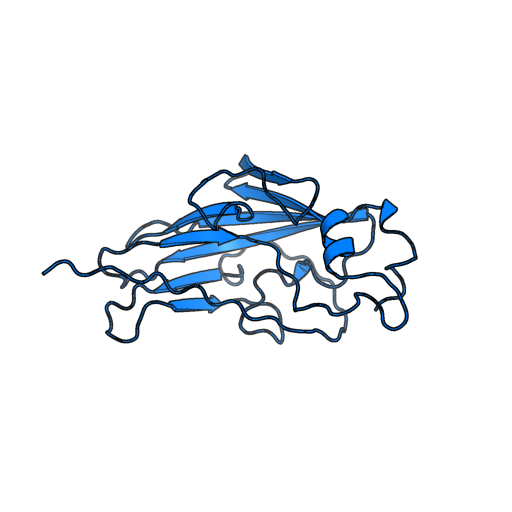71,58,90,72,50,65,58,38,74,48,76,48,59,31,33,43,30,34,40,76,84,28,65,85,55,59,48,79,41,68,48,64,68,79,66,50,70,90,47,52,61,34,90,97,49,93,47,36,45,69,62,51,30,62,35,24,21,34,36,37,23,43,93,89,41,77,77,46,62,29,72,26,39,62,49,33,80,56,79,48,77,54,92,89,34,56,42,26,38,71,75,47,76,34,28,44,84,46,78,69,43,61,32,41,39,32,42,36,30,36,55,85,58,40,76,87,57,70,76,59,121

Mean predicted aligned error: 12.72 Å

Organism: NCBI:txid408170

Secondary structure (DSSP, 8-state):
----------------------------TTS--EEEEE--TTTT--EEEEESPPTT-SS-S-GGGTT--TT-EEEEEEEEEE-TT--S--EEEEE----STT-BSSTTSS-BHHHHHHSEEEEEEETTEEEEEESSTT----SS--TT-TT-EEEEEE-TTPPPEEEEEEEEE-GGG-HHHHT--

Sequence (185 aa):
MKHKKLTMIVALVLVVALAAGLGIWATGETNVPTVTYYDGSDGNGARFTFTHTGDGSDTNLFPNFSNCMPGDSLTQTIRVQADGKNGVQGAKIYLRAEIDGDASAKEGSAISYNDVLDHIGMTVSKDGVVIASNKTAKLFSQLDAADGLKSNVFIAEVGPKTDPVDLDVTIDVDPAMGNAFQEAA